Protein AF-A0A7C1QR22-F1 (afdb_monomer_lite)

Sequence (334 aa):
TRVFWGTAWTSKTLLAREMRAARKAEMRDGIRRVFKLDADEVAEEVPAYGNYVAEQVAKLGRNHPMVKTQYYSEEIDAEGGMFPLARMAMMQGNHLPSNAPKDDSLYALLVDVAGEDEGVGDDGDIDSLVNRRRDSTAVTVVEVDLLTLDDELINAPTYRVVQRHEWVGIKHTKLYGKIKALFEHWKASYIVVDATGVGTGLYSFLDSALPGSVIPYVFTSKSKSDLGWGFLAVIETGRYKEYKGSGDEDREAARIQKVFWMQVENCQSRVLDGPGKLMRWGVPDGTRDVGTGNLVHDDMLISAAMCWVLDDETWGMAKSMVIDAVDPLQDLEF

pLDDT: mean 86.2, std 15.25, range [34.84, 98.62]

Radius of gyration: 24.26 Å; chains: 1; bounding box: 81×69×67 Å

Structure (mmCIF, N/CA/C/O backbone):
data_AF-A0A7C1QR22-F1
#
_entry.id   AF-A0A7C1QR22-F1
#
loop_
_atom_site.group_PDB
_atom_site.id
_atom_site.type_symbol
_atom_site.label_atom_id
_atom_site.label_alt_id
_atom_site.label_comp_id
_atom_site.label_asym_id
_atom_site.label_entity_id
_atom_site.label_seq_id
_atom_site.pdbx_PDB_ins_code
_atom_site.Cartn_x
_atom_site.Cartn_y
_atom_site.Cartn_z
_atom_site.occupancy
_atom_site.B_iso_or_equiv
_atom_site.auth_seq_id
_atom_site.auth_comp_id
_atom_site.auth_asym_id
_atom_site.auth_atom_id
_atom_site.pdbx_PDB_model_num
ATOM 1 N N . THR A 1 1 ? 33.500 -16.263 -27.119 1.00 78.75 1 THR A N 1
ATOM 2 C CA . THR A 1 1 ? 32.251 -15.474 -27.132 1.00 78.75 1 THR A CA 1
ATOM 3 C C . THR A 1 1 ? 31.617 -15.534 -25.761 1.00 78.75 1 THR A C 1
ATOM 5 O O . THR A 1 1 ? 31.610 -16.610 -25.182 1.00 78.75 1 THR A O 1
ATOM 8 N N . ARG A 1 2 ? 31.170 -14.402 -25.206 1.00 86.94 2 ARG A N 1
ATOM 9 C CA . ARG A 1 2 ? 30.399 -14.357 -23.951 1.00 86.94 2 ARG A CA 1
ATOM 10 C C . ARG A 1 2 ? 28.951 -14.053 -24.310 1.00 86.94 2 ARG A C 1
ATOM 12 O O . ARG A 1 2 ? 28.726 -13.196 -25.159 1.00 86.94 2 ARG A O 1
ATOM 19 N N . VAL A 1 3 ? 28.010 -14.749 -23.687 1.00 91.00 3 VAL A N 1
ATOM 20 C CA . VAL A 1 3 ? 26.578 -14.498 -23.857 1.00 91.00 3 VAL A CA 1
ATOM 21 C C . VAL A 1 3 ? 26.030 -14.080 -22.501 1.00 91.00 3 VAL A C 1
ATOM 23 O O . VAL A 1 3 ? 26.303 -14.738 -21.499 1.00 91.00 3 VAL A O 1
ATOM 26 N N . PHE A 1 4 ? 25.299 -12.970 -22.481 1.00 89.69 4 PHE A N 1
ATOM 27 C CA . PHE A 1 4 ? 24.557 -12.503 -21.318 1.00 89.69 4 PHE A CA 1
ATOM 28 C C . PHE A 1 4 ? 23.069 -12.648 -21.632 1.00 89.69 4 PHE A C 1
ATOM 30 O O . PHE A 1 4 ? 22.628 -12.193 -22.685 1.00 89.69 4 PHE A O 1
ATOM 37 N N . TRP A 1 5 ? 22.310 -13.278 -20.739 1.00 90.75 5 TRP A N 1
ATOM 38 C CA . TRP A 1 5 ? 20.863 -13.441 -20.875 1.00 90.75 5 TRP A CA 1
ATOM 39 C C . TRP A 1 5 ? 20.175 -13.252 -19.523 1.00 90.75 5 TRP A C 1
ATOM 41 O O . TRP A 1 5 ? 20.785 -13.447 -18.469 1.00 90.75 5 TRP A O 1
ATOM 51 N N . GLY A 1 6 ? 18.903 -12.868 -19.563 1.00 88.50 6 GLY A N 1
ATOM 52 C CA . GLY A 1 6 ? 18.061 -12.652 -18.391 1.00 88.50 6 GLY A CA 1
ATOM 53 C C . GLY A 1 6 ? 17.235 -11.376 -18.514 1.00 88.50 6 GLY A C 1
ATOM 54 O O . GLY A 1 6 ? 17.163 -10.766 -19.579 1.00 88.50 6 GLY A O 1
ATOM 55 N N . THR A 1 7 ? 16.653 -10.959 -17.395 1.00 86.94 7 THR A N 1
ATOM 56 C CA . THR A 1 7 ? 15.809 -9.765 -17.317 1.00 86.94 7 THR A CA 1
ATOM 57 C C . THR A 1 7 ? 16.600 -8.580 -16.771 1.00 86.94 7 THR A C 1
ATOM 59 O O . THR A 1 7 ? 17.095 -8.609 -15.638 1.00 86.94 7 THR A O 1
ATOM 62 N N . ALA A 1 8 ? 16.722 -7.512 -17.560 1.00 84.25 8 ALA A N 1
ATOM 63 C CA . ALA A 1 8 ? 17.353 -6.270 -17.127 1.00 84.25 8 ALA A CA 1
ATOM 64 C C . ALA A 1 8 ? 16.349 -5.431 -16.323 1.00 84.25 8 ALA A C 1
ATOM 66 O O . ALA A 1 8 ? 15.518 -4.734 -16.889 1.00 84.25 8 ALA A O 1
ATOM 67 N N . TRP A 1 9 ? 16.428 -5.508 -14.994 1.00 80.50 9 TRP A N 1
ATOM 68 C CA . TRP A 1 9 ? 15.501 -4.792 -14.112 1.00 80.50 9 TRP A CA 1
ATOM 69 C C . TRP A 1 9 ? 15.731 -3.285 -14.112 1.00 80.50 9 TRP A C 1
ATOM 71 O O . TRP A 1 9 ? 14.809 -2.511 -14.321 1.00 80.50 9 TRP A O 1
ATOM 81 N N . THR A 1 10 ? 16.969 -2.859 -13.878 1.00 80.44 10 THR A N 1
ATOM 82 C CA . THR A 1 10 ? 17.306 -1.439 -13.796 1.00 80.44 10 THR A CA 1
ATOM 83 C C . THR A 1 10 ? 18.454 -1.100 -14.718 1.00 80.44 10 THR A C 1
ATOM 85 O O . THR A 1 10 ? 19.264 -1.956 -15.110 1.00 80.44 10 THR A O 1
ATOM 88 N N . SER A 1 11 ? 18.589 0.197 -14.972 1.00 77.00 11 SER A N 1
ATOM 89 C CA . SER A 1 11 ? 19.629 0.725 -15.834 1.00 77.00 11 SER A CA 1
ATOM 90 C C . SER A 1 11 ? 21.057 0.517 -15.309 1.00 77.00 11 SER A C 1
ATOM 92 O O . SER A 1 11 ? 22.017 0.612 -16.087 1.00 77.00 11 SER A O 1
ATOM 94 N N . LYS A 1 12 ? 21.205 0.208 -14.016 1.00 74.94 12 LYS A N 1
ATOM 95 C CA . LYS A 1 12 ? 22.486 -0.001 -13.327 1.00 74.94 12 LYS A CA 1
ATOM 96 C C . LYS A 1 12 ? 22.938 -1.470 -13.331 1.00 74.94 12 LYS A C 1
ATOM 98 O O . LYS A 1 12 ? 24.105 -1.738 -13.046 1.00 74.94 12 LYS A O 1
ATOM 103 N N . THR A 1 13 ? 22.059 -2.411 -13.694 1.00 77.44 13 THR A N 1
ATOM 104 C CA . THR A 1 13 ? 22.391 -3.846 -13.721 1.00 77.44 13 THR A CA 1
ATOM 105 C C . THR A 1 13 ? 23.523 -4.165 -14.705 1.00 77.44 13 THR A C 1
ATOM 107 O O . THR A 1 13 ? 23.689 -3.491 -15.726 1.00 77.44 13 THR A O 1
ATOM 110 N N . LEU A 1 14 ? 24.294 -5.228 -14.427 1.00 84.19 14 LEU A N 1
ATOM 111 C CA . LEU A 1 14 ? 25.332 -5.717 -15.346 1.00 84.19 14 LEU A CA 1
ATOM 112 C C . LEU A 1 14 ? 24.744 -5.992 -16.735 1.00 84.19 14 LEU A C 1
ATOM 114 O O . LEU A 1 14 ? 25.282 -5.515 -17.729 1.00 84.19 14 LEU A O 1
ATOM 118 N N . LEU A 1 15 ? 23.605 -6.688 -16.794 1.00 88.31 15 LEU A N 1
ATOM 119 C CA . LEU A 1 15 ? 22.944 -7.019 -18.053 1.00 88.31 15 LEU A CA 1
ATOM 120 C C . LEU A 1 15 ? 22.549 -5.766 -18.851 1.00 88.31 15 LEU A C 1
ATOM 122 O O . LEU A 1 15 ? 22.828 -5.706 -20.045 1.00 88.31 15 LEU A O 1
ATOM 126 N N . ALA A 1 16 ? 21.982 -4.736 -18.207 1.00 84.88 16 ALA A N 1
ATOM 127 C CA . ALA A 1 16 ? 21.638 -3.484 -18.886 1.00 84.88 16 ALA A CA 1
ATOM 128 C C . ALA A 1 16 ? 22.880 -2.755 -19.433 1.00 84.88 16 ALA A C 1
ATOM 130 O O . ALA A 1 16 ? 22.871 -2.230 -20.551 1.00 84.88 16 ALA A O 1
ATOM 131 N N . ARG A 1 17 ? 23.981 -2.745 -18.670 1.00 86.56 17 ARG A N 1
ATOM 132 C CA . ARG A 1 17 ? 25.254 -2.143 -19.097 1.00 86.56 17 ARG A CA 1
ATOM 133 C C . ARG A 1 17 ? 25.852 -2.870 -20.302 1.00 86.56 17 ARG A C 1
ATOM 135 O O . ARG A 1 17 ? 26.212 -2.209 -21.278 1.00 86.56 17 ARG A O 1
ATOM 142 N N . GLU A 1 18 ? 25.907 -4.200 -20.257 1.00 91.69 18 GLU A N 1
ATOM 143 C CA . GLU A 1 18 ? 26.404 -5.032 -21.360 1.00 91.69 18 GLU A CA 1
ATOM 144 C C . GLU A 1 18 ? 25.497 -4.924 -22.596 1.00 91.69 18 GLU A C 1
ATOM 146 O O . GLU A 1 18 ? 25.997 -4.762 -23.708 1.00 91.69 18 GLU A O 1
ATOM 151 N N . MET A 1 19 ? 24.169 -4.879 -22.420 1.00 91.75 19 MET A N 1
ATOM 152 C CA . MET A 1 19 ? 23.215 -4.646 -23.510 1.00 91.75 19 MET A CA 1
ATOM 153 C C . MET A 1 19 ? 23.473 -3.304 -24.213 1.00 91.75 19 MET A C 1
ATOM 155 O O . MET A 1 19 ? 23.507 -3.249 -25.442 1.00 91.75 19 MET A O 1
ATOM 159 N N . ARG A 1 20 ? 23.705 -2.208 -23.473 1.00 91.81 20 ARG A N 1
ATOM 160 C CA . ARG A 1 20 ? 24.037 -0.906 -24.088 1.00 91.81 20 ARG A CA 1
ATOM 161 C C . ARG A 1 20 ? 25.378 -0.931 -24.816 1.00 91.81 20 ARG A C 1
ATOM 163 O O . ARG A 1 20 ? 25.492 -0.318 -25.877 1.00 91.81 20 ARG A O 1
ATOM 170 N N . ALA A 1 21 ? 26.385 -1.609 -24.267 1.00 91.56 21 ALA A N 1
ATOM 171 C CA . ALA A 1 21 ? 27.676 -1.777 -24.934 1.00 91.56 21 ALA A CA 1
ATOM 172 C C . ALA A 1 21 ? 27.527 -2.569 -26.246 1.00 91.56 21 ALA A C 1
ATOM 174 O O . ALA A 1 21 ? 28.041 -2.141 -27.281 1.00 91.56 21 ALA A O 1
ATOM 175 N N . ALA A 1 22 ? 26.748 -3.655 -26.223 1.00 93.06 22 ALA A N 1
ATOM 176 C CA . ALA A 1 22 ? 26.428 -4.466 -27.392 1.00 93.06 22 ALA A CA 1
ATOM 177 C C . ALA A 1 22 ? 25.650 -3.674 -28.457 1.00 93.06 22 ALA A C 1
ATOM 179 O O . ALA A 1 22 ? 26.042 -3.712 -29.621 1.00 93.06 22 ALA A O 1
ATOM 180 N N . ARG A 1 23 ? 24.640 -2.875 -28.069 1.00 94.00 23 ARG A N 1
ATOM 181 C CA . ARG A 1 23 ? 23.920 -1.970 -28.992 1.00 94.00 23 ARG A CA 1
ATOM 182 C C . ARG A 1 23 ? 24.852 -0.956 -29.650 1.00 94.00 23 ARG A C 1
ATOM 184 O O . ARG A 1 23 ? 24.764 -0.732 -30.850 1.00 94.00 23 ARG A O 1
ATOM 191 N N . LYS A 1 24 ? 25.771 -0.354 -28.886 1.00 94.56 24 LYS A N 1
ATOM 192 C CA . LYS A 1 24 ? 26.761 0.587 -29.439 1.00 94.56 24 LYS A CA 1
ATOM 193 C C . LYS A 1 24 ? 27.706 -0.086 -30.434 1.00 94.56 24 LYS A C 1
ATOM 195 O O . LYS A 1 24 ? 28.105 0.562 -31.394 1.00 94.56 24 LYS A O 1
ATOM 200 N N . ALA A 1 25 ? 28.093 -1.340 -30.203 1.00 94.00 25 ALA A N 1
ATOM 201 C CA . ALA A 1 25 ? 28.916 -2.098 -31.144 1.00 94.00 25 ALA A CA 1
ATOM 202 C C . ALA A 1 25 ? 28.128 -2.468 -32.411 1.00 94.00 25 ALA A C 1
ATOM 204 O O . ALA A 1 25 ? 28.629 -2.256 -33.508 1.00 94.00 25 ALA A O 1
ATOM 205 N N . GLU A 1 26 ? 26.879 -2.916 -32.260 1.00 95.25 26 GLU A N 1
ATOM 206 C CA . GLU A 1 26 ? 25.954 -3.199 -33.366 1.00 95.25 26 GLU A CA 1
ATOM 207 C C . GLU A 1 26 ? 25.731 -1.979 -34.263 1.00 95.25 26 GLU A C 1
ATOM 209 O O . GLU A 1 26 ? 25.839 -2.088 -35.478 1.00 95.25 26 GLU A O 1
ATOM 214 N N . MET A 1 27 ? 25.543 -0.788 -33.688 1.00 95.00 27 MET A N 1
ATOM 215 C CA . MET A 1 27 ? 25.430 0.451 -34.469 1.00 95.00 27 MET A CA 1
ATOM 216 C C . MET A 1 27 ? 26.703 0.806 -35.257 1.00 95.00 27 MET A C 1
ATOM 218 O O . MET A 1 27 ? 26.617 1.548 -36.230 1.00 95.00 27 MET A O 1
ATOM 222 N N . ARG A 1 28 ? 27.887 0.332 -34.840 1.00 95.56 28 ARG A N 1
ATOM 223 C CA . ARG A 1 28 ? 29.161 0.665 -35.505 1.00 95.56 28 ARG A CA 1
ATOM 224 C C . ARG A 1 28 ? 29.442 -0.194 -36.729 1.00 95.56 28 ARG A C 1
ATOM 226 O O . ARG A 1 28 ? 30.097 0.293 -37.643 1.00 95.56 28 ARG A O 1
ATOM 233 N N . ASP A 1 29 ? 29.016 -1.452 -36.727 1.00 96.56 29 ASP A N 1
ATOM 234 C CA . ASP A 1 29 ? 29.370 -2.412 -37.781 1.00 96.56 29 ASP A CA 1
ATOM 235 C C . ASP A 1 29 ? 28.176 -3.168 -38.382 1.00 96.56 29 ASP A C 1
ATOM 237 O O . ASP A 1 29 ? 28.363 -3.981 -39.284 1.00 96.56 29 ASP A O 1
ATOM 241 N N . GLY A 1 30 ? 26.953 -2.903 -37.917 1.00 95.06 30 GLY A N 1
ATOM 242 C CA . GLY A 1 30 ? 25.722 -3.513 -38.420 1.00 95.06 30 GLY A CA 1
ATOM 243 C C . GLY A 1 30 ? 25.517 -4.974 -38.011 1.00 95.06 30 GLY A C 1
ATOM 244 O O . GLY A 1 30 ? 24.542 -5.592 -38.435 1.00 95.06 30 GLY A O 1
ATOM 245 N N . ILE A 1 31 ? 26.402 -5.556 -37.194 1.00 95.31 31 ILE A N 1
ATOM 246 C CA . ILE A 1 31 ? 26.271 -6.947 -36.752 1.00 95.31 31 ILE A CA 1
ATOM 247 C C . ILE A 1 31 ? 25.333 -6.999 -35.546 1.00 95.31 31 ILE A C 1
ATOM 249 O O . ILE A 1 31 ? 25.661 -6.468 -34.478 1.00 95.31 31 ILE A O 1
ATOM 253 N N . ARG A 1 32 ? 24.198 -7.693 -35.696 1.00 95.38 32 ARG A N 1
ATOM 254 C CA . ARG A 1 32 ? 23.213 -7.884 -34.623 1.00 95.38 32 ARG A CA 1
ATOM 255 C C . ARG A 1 32 ? 23.846 -8.580 -33.416 1.00 95.38 32 ARG A C 1
ATOM 257 O O . ARG A 1 32 ? 24.394 -9.676 -33.532 1.00 95.38 32 ARG A O 1
ATOM 264 N N . ARG A 1 33 ? 23.764 -7.937 -32.252 1.00 94.38 33 ARG A N 1
ATOM 265 C CA . ARG A 1 33 ? 24.294 -8.416 -30.965 1.00 94.38 33 ARG A CA 1
ATOM 266 C C . ARG A 1 33 ? 23.253 -8.422 -29.861 1.00 94.38 33 ARG A C 1
ATOM 268 O O . ARG A 1 33 ? 23.440 -9.144 -28.885 1.00 94.38 33 ARG A O 1
ATOM 275 N N . VAL A 1 34 ? 22.197 -7.620 -29.985 1.00 93.75 34 VAL A N 1
ATOM 276 C CA . VAL A 1 34 ? 21.134 -7.558 -28.981 1.00 93.75 34 VAL A CA 1
ATOM 277 C C . VAL A 1 34 ? 19.861 -8.202 -29.507 1.00 93.75 34 VAL A C 1
ATOM 279 O O . VAL A 1 34 ? 19.322 -7.842 -30.552 1.00 93.75 34 VAL A O 1
ATOM 282 N N . PHE A 1 35 ? 19.373 -9.155 -28.725 1.00 93.75 35 PHE A N 1
ATOM 283 C CA . PHE A 1 35 ? 18.089 -9.809 -28.902 1.00 93.75 35 PHE A CA 1
ATOM 284 C C . PHE A 1 35 ? 17.272 -9.457 -27.664 1.00 93.75 35 PHE A C 1
ATOM 286 O O . PHE A 1 35 ? 17.629 -9.847 -26.554 1.00 93.75 35 PHE A O 1
ATOM 293 N N . LYS A 1 36 ? 16.251 -8.625 -27.850 1.00 92.75 36 LYS A N 1
ATOM 294 C CA . LYS A 1 36 ? 15.310 -8.218 -26.811 1.00 92.75 36 LYS A CA 1
ATOM 295 C C . LYS A 1 36 ? 13.936 -8.592 -27.341 1.00 92.75 36 LYS A C 1
ATOM 297 O O . LYS A 1 36 ? 13.629 -8.166 -28.447 1.00 92.75 36 LYS A O 1
ATOM 302 N N . LEU A 1 37 ? 13.211 -9.389 -26.569 1.00 92.44 37 LEU A N 1
ATOM 303 C CA . LEU A 1 37 ? 11.829 -9.758 -26.834 1.00 92.44 37 LEU A CA 1
ATOM 304 C C . LEU A 1 37 ? 10.982 -9.297 -25.646 1.00 92.44 37 LEU A C 1
ATOM 306 O O . LEU A 1 37 ? 11.467 -9.312 -24.503 1.00 92.44 37 LEU A O 1
ATOM 310 N N . ASP A 1 38 ? 9.762 -8.864 -25.911 1.00 95.06 38 ASP A N 1
ATOM 311 C CA . ASP A 1 38 ? 8.730 -8.680 -24.896 1.00 95.06 38 ASP A CA 1
ATOM 312 C C . ASP A 1 38 ? 7.698 -9.818 -24.917 1.00 95.06 38 ASP A C 1
ATOM 314 O O . ASP A 1 38 ? 7.780 -10.761 -25.708 1.00 95.06 38 ASP A O 1
ATOM 318 N N . ALA A 1 39 ? 6.764 -9.775 -23.970 1.00 94.94 39 ALA A N 1
ATOM 319 C CA . ALA A 1 39 ? 5.756 -10.806 -23.829 1.00 94.94 39 ALA A CA 1
ATOM 320 C C . ALA A 1 39 ? 4.774 -10.862 -25.000 1.00 94.94 39 ALA A C 1
ATOM 322 O O . ALA A 1 39 ? 4.262 -11.949 -25.259 1.00 94.94 39 ALA A O 1
ATOM 323 N N . ASP A 1 40 ? 4.533 -9.751 -25.702 1.00 95.19 40 ASP A N 1
ATOM 324 C CA . ASP A 1 40 ? 3.619 -9.731 -26.843 1.00 95.19 40 ASP A CA 1
ATOM 325 C C . ASP A 1 40 ? 4.262 -10.496 -28.010 1.00 95.19 40 ASP A C 1
ATOM 327 O O . ASP A 1 40 ? 3.647 -11.410 -28.558 1.00 95.19 40 ASP A O 1
ATOM 331 N N . GLU A 1 41 ? 5.549 -10.243 -28.286 1.00 96.06 41 GLU A N 1
ATOM 332 C CA . GLU A 1 41 ? 6.329 -10.994 -29.283 1.00 96.06 41 GLU A CA 1
ATOM 333 C C . GLU A 1 41 ? 6.411 -12.496 -28.950 1.00 96.06 41 GLU A C 1
ATOM 335 O O . GLU A 1 41 ? 6.337 -13.346 -29.835 1.00 96.06 41 GLU A O 1
ATOM 340 N N . VAL A 1 42 ? 6.556 -12.859 -27.670 1.00 94.81 42 VAL A N 1
ATOM 341 C CA . VAL A 1 42 ? 6.590 -14.276 -27.257 1.00 94.81 42 VAL A CA 1
ATOM 342 C C . VAL A 1 42 ? 5.201 -14.920 -27.333 1.00 94.81 42 VAL A C 1
ATOM 344 O O . VAL A 1 42 ? 5.096 -16.110 -27.635 1.00 94.81 42 VAL A O 1
ATOM 347 N N . ALA A 1 43 ? 4.133 -14.164 -27.073 1.00 96.50 43 ALA A N 1
ATOM 348 C CA . ALA A 1 43 ? 2.759 -14.655 -27.118 1.00 96.50 43 ALA A CA 1
ATOM 349 C C . ALA A 1 43 ? 2.298 -15.012 -28.539 1.00 96.50 43 ALA A C 1
ATOM 351 O O . ALA A 1 43 ? 1.477 -15.920 -28.682 1.00 96.50 43 ALA A O 1
ATOM 352 N N . GLU A 1 44 ? 2.848 -14.361 -29.571 1.00 96.38 44 GLU A N 1
ATOM 353 C CA . GLU A 1 44 ? 2.603 -14.717 -30.978 1.00 96.38 44 GLU A CA 1
ATOM 354 C C . GLU A 1 44 ? 3.014 -16.167 -31.284 1.00 96.38 44 GLU A C 1
ATOM 356 O O . GLU A 1 44 ? 2.313 -16.876 -32.005 1.00 96.38 44 GLU A O 1
ATOM 361 N N . GLU A 1 45 ? 4.111 -16.633 -30.682 1.00 96.75 45 GLU A N 1
ATOM 362 C CA . GLU A 1 45 ? 4.639 -17.990 -30.868 1.00 96.75 45 GLU A CA 1
ATOM 363 C C . GLU A 1 45 ? 4.101 -18.983 -29.822 1.00 96.75 45 GLU A C 1
ATOM 365 O O . GLU A 1 45 ? 3.940 -20.176 -30.094 1.00 96.75 45 GLU A O 1
ATOM 370 N N . VAL A 1 46 ? 3.816 -18.508 -28.602 1.00 97.19 46 VAL A N 1
ATOM 371 C CA . VAL A 1 46 ? 3.371 -19.333 -27.469 1.00 97.19 46 VAL A CA 1
ATOM 372 C C . VAL A 1 46 ? 2.093 -18.747 -26.848 1.00 97.19 46 VAL A C 1
ATOM 374 O O . VAL A 1 46 ? 2.152 -18.102 -25.797 1.00 97.19 46 VAL A O 1
ATOM 377 N N . PRO A 1 47 ? 0.900 -19.030 -27.412 1.00 96.00 47 PRO A N 1
ATOM 378 C CA . PRO A 1 47 ? -0.361 -18.459 -26.923 1.00 96.00 47 PRO A CA 1
ATOM 379 C C . PRO A 1 47 ? -0.661 -18.762 -25.448 1.00 96.00 47 PRO A C 1
ATOM 381 O O . PRO A 1 47 ? -1.197 -17.923 -24.729 1.00 96.00 47 PRO A O 1
ATOM 384 N N . ALA A 1 48 ? -0.261 -19.941 -24.957 1.00 96.38 48 ALA A N 1
ATOM 385 C CA . ALA A 1 48 ? -0.416 -20.300 -23.545 1.00 96.38 48 ALA A CA 1
ATOM 386 C C . ALA A 1 48 ? 0.387 -19.378 -22.607 1.00 96.38 48 ALA A C 1
ATOM 388 O O . ALA A 1 48 ? -0.072 -19.066 -21.510 1.00 96.38 48 ALA A O 1
ATOM 389 N N . TYR A 1 49 ? 1.564 -18.911 -23.042 1.00 95.94 49 TYR A N 1
ATOM 390 C CA . TYR A 1 49 ? 2.340 -17.913 -22.307 1.00 95.94 49 TYR A CA 1
ATOM 391 C C . TYR A 1 49 ? 1.653 -16.546 -22.350 1.00 95.94 49 TYR A C 1
ATOM 393 O O . TYR A 1 49 ? 1.586 -15.879 -21.322 1.00 95.94 49 TYR A O 1
ATOM 401 N N . GLY A 1 50 ? 1.072 -16.169 -23.493 1.00 95.88 50 GLY A N 1
ATOM 402 C CA . GLY A 1 50 ? 0.261 -14.955 -23.616 1.00 95.88 50 GLY A CA 1
ATOM 403 C C . GLY A 1 50 ? -0.899 -14.914 -22.618 1.00 95.88 50 GLY A C 1
ATOM 404 O O . GLY A 1 50 ? -1.057 -13.925 -21.906 1.00 95.88 50 GLY A O 1
ATOM 405 N N . ASN A 1 51 ? -1.644 -16.015 -22.483 1.00 94.94 51 ASN A N 1
ATOM 406 C CA . ASN A 1 51 ? -2.724 -16.125 -21.495 1.00 94.94 51 ASN A CA 1
ATOM 407 C C . ASN A 1 51 ? -2.200 -15.970 -20.060 1.00 94.94 51 ASN A C 1
ATOM 409 O O . ASN A 1 51 ? -2.762 -15.212 -19.275 1.00 94.94 51 ASN A O 1
ATOM 413 N N . TYR A 1 52 ? -1.081 -16.625 -19.737 1.00 94.88 52 TYR A N 1
ATOM 414 C CA . TYR A 1 52 ? -0.447 -16.474 -18.430 1.00 94.88 52 TYR A CA 1
ATOM 415 C C . TYR A 1 52 ? -0.038 -15.019 -18.154 1.00 94.88 52 TYR A C 1
ATOM 417 O O . TYR A 1 52 ? -0.328 -14.495 -17.082 1.00 94.88 52 TYR A O 1
ATOM 425 N N . VAL A 1 53 ? 0.601 -14.335 -19.108 1.00 94.88 53 VAL A N 1
ATOM 426 C CA . VAL A 1 53 ? 0.989 -12.926 -18.936 1.00 94.88 53 VAL A CA 1
ATOM 427 C C . VAL A 1 53 ? -0.242 -12.035 -18.782 1.00 94.88 53 VAL A C 1
ATOM 429 O O . VAL A 1 53 ? -0.231 -11.158 -17.920 1.00 94.88 53 VAL A O 1
ATOM 432 N N . ALA A 1 54 ? -1.313 -12.284 -19.538 1.00 93.62 54 ALA A N 1
ATOM 433 C CA . ALA A 1 54 ? -2.573 -11.559 -19.397 1.00 93.62 54 ALA A CA 1
ATOM 434 C C . ALA A 1 54 ? -3.151 -11.684 -17.976 1.00 93.62 54 ALA A C 1
ATOM 436 O O . ALA A 1 54 ? -3.525 -10.672 -17.384 1.00 93.62 54 ALA A O 1
ATOM 437 N N . GLU A 1 55 ? -3.127 -12.878 -17.375 1.00 92.19 55 GLU A N 1
ATOM 438 C CA . GLU A 1 55 ? -3.527 -13.071 -15.973 1.00 92.19 55 GLU A CA 1
ATOM 439 C C . GLU A 1 55 ? -2.625 -12.306 -14.991 1.00 92.19 55 GLU A C 1
ATOM 441 O O . GLU A 1 55 ? -3.100 -11.748 -14.003 1.00 92.19 55 GLU A O 1
ATOM 446 N N . GLN A 1 56 ? -1.313 -12.261 -15.237 1.00 94.00 56 GLN A N 1
ATOM 447 C CA . GLN A 1 56 ? -0.382 -11.515 -14.382 1.00 94.00 56 GLN A CA 1
ATOM 448 C C . GLN A 1 56 ? -0.597 -10.002 -14.496 1.00 94.00 56 GLN A C 1
ATOM 450 O O . GLN A 1 56 ? -0.536 -9.293 -13.492 1.00 94.00 56 GLN A O 1
ATOM 455 N N . VAL A 1 57 ? -0.877 -9.505 -15.704 1.00 93.81 57 VAL A N 1
ATOM 456 C CA . VAL A 1 57 ? -1.228 -8.102 -15.955 1.00 93.81 57 VAL A CA 1
ATOM 457 C C . VAL A 1 57 ? -2.556 -7.754 -15.289 1.00 93.81 57 VAL A C 1
ATOM 459 O O . VAL A 1 57 ? -2.654 -6.683 -14.700 1.00 93.81 57 VAL A O 1
ATOM 462 N N . ALA A 1 58 ? -3.543 -8.646 -15.329 1.00 90.69 58 ALA A N 1
ATOM 463 C CA . ALA A 1 58 ? -4.815 -8.462 -14.642 1.00 90.69 58 ALA A CA 1
ATOM 464 C C . ALA A 1 58 ? -4.654 -8.365 -13.116 1.00 90.69 58 ALA A C 1
ATOM 466 O O . ALA A 1 58 ? -5.219 -7.470 -12.495 1.00 90.69 58 ALA A O 1
ATOM 467 N N . LYS A 1 59 ? -3.825 -9.233 -12.522 1.00 89.56 59 LYS A N 1
ATOM 468 C CA . LYS A 1 59 ? -3.607 -9.292 -11.066 1.00 89.56 59 LYS A CA 1
ATOM 469 C C . LYS A 1 59 ? -2.736 -8.161 -10.524 1.00 89.56 59 LYS A C 1
ATOM 471 O O . LYS A 1 59 ? -2.978 -7.664 -9.428 1.00 89.56 59 LYS A O 1
ATOM 476 N N . LEU A 1 60 ? -1.685 -7.788 -11.254 1.00 91.94 60 LEU A N 1
ATOM 477 C CA . LEU A 1 60 ? -0.680 -6.828 -10.780 1.00 91.94 60 LEU A CA 1
ATOM 478 C C . LEU A 1 60 ? -0.856 -5.431 -11.380 1.00 91.94 60 LEU A C 1
ATOM 480 O O . LEU A 1 60 ? -0.399 -4.457 -10.792 1.00 91.94 60 LEU A O 1
ATOM 484 N N . GLY A 1 61 ? -1.484 -5.327 -12.548 1.00 92.38 61 GLY A N 1
ATOM 485 C CA . GLY A 1 61 ? -1.548 -4.119 -13.362 1.00 92.38 61 GLY A CA 1
ATOM 486 C C . GLY A 1 61 ? -0.332 -3.939 -14.281 1.00 92.38 61 GLY A C 1
ATOM 487 O O . GLY A 1 61 ? 0.809 -4.275 -13.953 1.00 92.38 61 GLY A O 1
ATOM 488 N N . ARG A 1 62 ? -0.556 -3.370 -15.474 1.00 92.44 62 ARG A N 1
ATOM 489 C CA . ARG A 1 62 ? 0.458 -3.287 -16.548 1.00 92.44 62 ARG A CA 1
ATOM 490 C C . ARG A 1 62 ? 1.694 -2.455 -16.190 1.00 92.44 62 ARG A C 1
ATOM 492 O O . ARG A 1 62 ? 2.789 -2.756 -16.676 1.00 92.44 62 ARG A O 1
ATOM 499 N N . ASN A 1 63 ? 1.541 -1.416 -15.365 1.00 90.25 63 ASN A N 1
ATOM 500 C CA . ASN A 1 63 ? 2.666 -0.567 -14.950 1.00 90.25 63 ASN A CA 1
ATOM 501 C C . ASN A 1 63 ? 3.323 -1.034 -13.647 1.00 90.25 63 ASN A C 1
ATOM 503 O O . ASN A 1 63 ? 4.249 -0.370 -13.165 1.00 90.25 63 ASN A O 1
ATOM 507 N N . HIS A 1 64 ? 2.891 -2.169 -13.089 1.00 91.25 64 HIS A N 1
ATOM 508 C CA . HIS A 1 64 ? 3.547 -2.765 -11.938 1.00 91.25 64 HIS A CA 1
ATOM 509 C C . HIS A 1 64 ? 5.010 -3.092 -12.276 1.00 91.25 64 HIS A C 1
ATOM 511 O O . HIS A 1 64 ? 5.272 -3.706 -13.317 1.00 91.25 64 HIS A O 1
ATOM 517 N N . PRO A 1 65 ? 5.997 -2.730 -11.434 1.00 89.69 65 PRO A N 1
ATOM 518 C CA . PRO A 1 65 ? 7.406 -2.879 -11.803 1.00 89.69 65 PRO A CA 1
ATOM 519 C C . PRO A 1 65 ? 7.836 -4.321 -12.111 1.00 89.69 65 PRO A C 1
ATOM 521 O O . PRO A 1 65 ? 8.671 -4.530 -12.993 1.00 89.69 65 PRO A O 1
ATOM 524 N N . MET A 1 66 ? 7.231 -5.327 -11.464 1.00 89.75 66 MET A N 1
ATOM 525 C CA . MET A 1 66 ? 7.454 -6.733 -11.837 1.00 89.75 66 MET A CA 1
ATOM 526 C C . MET A 1 66 ? 6.938 -7.051 -13.242 1.00 89.75 66 MET A C 1
ATOM 528 O O . MET A 1 66 ? 7.619 -7.759 -13.971 1.00 89.75 66 MET A O 1
ATOM 532 N N . VAL A 1 67 ? 5.782 -6.514 -13.645 1.00 92.56 67 VAL A N 1
ATOM 533 C CA . VAL A 1 67 ? 5.205 -6.766 -14.974 1.00 92.56 67 VAL A CA 1
ATOM 534 C C . VAL A 1 67 ? 6.069 -6.127 -16.056 1.00 92.56 67 VAL A C 1
ATOM 536 O O . VAL A 1 67 ? 6.488 -6.799 -16.999 1.00 92.56 67 VAL A O 1
ATOM 539 N N . LYS A 1 68 ? 6.410 -4.849 -15.865 1.00 92.12 68 LYS A N 1
ATOM 540 C CA . LYS A 1 68 ? 7.296 -4.087 -16.754 1.00 92.12 68 LYS A CA 1
ATOM 541 C C . LYS A 1 68 ? 8.609 -4.823 -17.010 1.00 92.12 68 LYS A C 1
ATOM 543 O O . LYS A 1 68 ? 9.000 -5.027 -18.155 1.00 92.12 68 LYS A O 1
ATOM 548 N N . THR A 1 69 ? 9.270 -5.251 -15.938 1.00 89.31 69 THR A N 1
ATOM 549 C CA . THR A 1 69 ? 10.579 -5.898 -16.040 1.00 89.31 69 THR A CA 1
ATOM 550 C C . THR A 1 69 ? 10.465 -7.331 -16.554 1.00 89.31 69 THR A C 1
ATOM 552 O O . THR A 1 69 ? 11.073 -7.644 -17.572 1.00 89.31 69 THR A O 1
ATOM 555 N N . GLN A 1 70 ? 9.696 -8.196 -15.884 1.00 90.44 70 GLN A N 1
ATOM 556 C CA . GLN A 1 70 ? 9.710 -9.646 -16.117 1.00 90.44 70 GLN A CA 1
ATOM 557 C C . GLN A 1 70 ? 9.037 -10.081 -17.414 1.00 90.44 70 GLN A C 1
ATOM 559 O O . GLN A 1 70 ? 9.467 -11.077 -17.990 1.00 90.44 70 GLN A O 1
ATOM 564 N N . TYR A 1 71 ? 8.008 -9.360 -17.863 1.00 94.12 71 TYR A N 1
ATOM 565 C CA . TYR A 1 71 ? 7.246 -9.737 -19.055 1.00 94.12 71 TYR A CA 1
ATOM 566 C C . TYR A 1 71 ? 7.575 -8.830 -20.239 1.00 94.12 71 TYR A C 1
ATOM 568 O O . TYR A 1 71 ? 7.792 -9.316 -21.341 1.00 94.12 71 TYR A O 1
ATOM 576 N N . TYR A 1 72 ? 7.708 -7.522 -20.018 1.00 95.00 72 TYR A N 1
ATOM 577 C CA . TYR A 1 72 ? 7.859 -6.559 -21.117 1.00 95.00 72 TYR A CA 1
ATOM 578 C C . TYR A 1 72 ? 9.296 -6.073 -21.352 1.00 95.00 72 TYR A C 1
ATOM 580 O O . TYR A 1 72 ? 9.554 -5.227 -22.212 1.00 95.00 72 TYR A O 1
ATOM 588 N N . SER A 1 73 ? 10.273 -6.610 -20.612 1.00 91.94 73 SER A N 1
ATOM 589 C CA . SER A 1 73 ? 11.686 -6.226 -20.726 1.00 91.94 73 SER A CA 1
ATOM 590 C C . SER A 1 73 ? 11.906 -4.702 -20.610 1.00 91.94 73 SER A C 1
ATOM 592 O O . SER A 1 73 ? 12.792 -4.120 -21.250 1.00 91.94 73 SER A O 1
ATOM 594 N N . GLU A 1 74 ? 11.075 -4.015 -19.830 1.00 91.19 74 GLU A N 1
ATOM 595 C CA . GLU A 1 74 ? 11.160 -2.581 -19.572 1.00 91.19 74 GLU A CA 1
ATOM 596 C C . GLU A 1 74 ? 12.010 -2.333 -18.326 1.00 91.19 74 GLU A C 1
ATOM 598 O O . GLU A 1 74 ? 11.682 -2.792 -17.232 1.00 91.19 74 GLU A O 1
ATOM 603 N N . GLU A 1 75 ? 13.100 -1.579 -18.484 1.00 85.31 75 GLU A N 1
ATOM 604 C CA . GLU A 1 75 ? 13.889 -1.121 -17.340 1.00 85.31 75 GLU A CA 1
ATOM 605 C C . GLU A 1 75 ? 13.032 -0.175 -16.476 1.00 85.31 75 GLU A C 1
ATOM 607 O O . GLU A 1 75 ? 12.323 0.694 -16.991 1.00 85.31 75 GLU A O 1
ATOM 612 N N . ILE A 1 76 ? 13.117 -0.329 -15.156 1.00 82.31 76 ILE A N 1
ATOM 613 C CA . ILE A 1 76 ? 12.545 0.602 -14.178 1.00 82.31 76 ILE A CA 1
ATOM 614 C C . ILE A 1 76 ? 13.648 1.478 -13.586 1.00 82.31 76 ILE A C 1
ATOM 616 O O . ILE A 1 76 ? 14.818 1.074 -13.501 1.00 82.31 76 ILE A O 1
ATOM 620 N N . ASP A 1 77 ? 13.272 2.680 -13.153 1.00 71.19 77 ASP A N 1
ATOM 621 C CA . ASP A 1 77 ? 14.177 3.530 -12.394 1.00 71.19 77 ASP A CA 1
ATOM 622 C C . ASP A 1 77 ? 14.524 2.842 -11.075 1.00 71.19 77 ASP A C 1
ATOM 624 O O . ASP A 1 77 ? 13.657 2.427 -10.309 1.00 71.19 77 ASP A O 1
ATOM 628 N N . ALA A 1 78 ? 15.826 2.674 -10.833 1.00 60.78 78 ALA A N 1
ATOM 629 C CA . ALA A 1 78 ? 16.315 1.995 -9.637 1.00 60.78 78 ALA A CA 1
ATOM 630 C C . ALA A 1 78 ? 15.999 2.777 -8.357 1.00 60.78 78 ALA A C 1
ATOM 632 O O . ALA A 1 78 ? 15.991 2.178 -7.289 1.00 60.78 78 ALA A O 1
ATOM 633 N N . GLU A 1 79 ? 15.820 4.093 -8.479 1.00 63.25 79 GLU A N 1
ATOM 634 C CA . GLU A 1 79 ? 15.585 5.068 -7.417 1.00 63.25 79 GLU A CA 1
ATOM 635 C C . GLU A 1 79 ? 14.641 6.136 -7.977 1.00 63.25 79 GLU A C 1
ATOM 637 O O . GLU A 1 79 ? 14.924 6.711 -9.029 1.00 63.25 79 GLU A O 1
ATOM 642 N N . GLY A 1 80 ? 13.526 6.395 -7.297 1.00 78.56 80 GLY A N 1
ATOM 643 C CA . GLY A 1 80 ? 12.561 7.405 -7.727 1.00 78.56 80 GLY A CA 1
ATOM 644 C C . GLY A 1 80 ? 11.315 7.446 -6.850 1.00 78.56 80 GLY A C 1
ATOM 645 O O . GLY A 1 80 ? 11.169 6.654 -5.916 1.00 78.56 80 GLY A O 1
ATOM 646 N N . GLY A 1 81 ? 10.411 8.377 -7.160 1.00 87.44 81 GLY A N 1
ATOM 647 C CA . GLY A 1 81 ? 9.106 8.460 -6.505 1.00 87.44 81 GLY A CA 1
ATOM 648 C C . GLY A 1 81 ? 8.307 7.174 -6.721 1.00 87.44 81 GLY A C 1
ATOM 649 O O . GLY A 1 81 ? 8.185 6.689 -7.847 1.00 87.44 81 GLY A O 1
ATOM 650 N N . MET A 1 82 ? 7.768 6.612 -5.640 1.00 93.38 82 MET A N 1
ATOM 651 C CA . MET A 1 82 ? 6.985 5.377 -5.697 1.00 93.38 82 MET A CA 1
ATOM 652 C C . MET A 1 82 ? 5.591 5.606 -6.292 1.00 93.38 82 MET A C 1
ATOM 654 O O . MET A 1 82 ? 5.021 4.677 -6.854 1.00 93.38 82 MET A O 1
ATOM 658 N N . PHE A 1 83 ? 5.051 6.826 -6.233 1.00 93.69 83 PHE A N 1
ATOM 659 C CA . PHE A 1 83 ? 3.701 7.150 -6.706 1.00 93.69 83 PHE A CA 1
ATOM 660 C C . PHE A 1 83 ? 3.732 8.305 -7.722 1.00 93.69 83 PHE A C 1
ATOM 662 O O . PHE A 1 83 ? 3.569 9.462 -7.350 1.00 93.69 83 PHE A O 1
ATOM 669 N N . PRO A 1 84 ? 3.956 8.032 -9.023 1.00 90.44 84 PRO A N 1
ATOM 670 C CA . PRO A 1 84 ? 3.851 9.053 -10.062 1.00 90.44 84 PRO A CA 1
ATOM 671 C C . PRO A 1 84 ? 2.398 9.528 -10.217 1.00 90.44 84 PRO A C 1
ATOM 673 O O . PRO A 1 84 ? 1.464 8.817 -9.848 1.00 90.44 84 PRO A O 1
ATOM 676 N N . LEU A 1 85 ? 2.193 10.684 -10.859 1.00 87.94 85 LEU A N 1
ATOM 677 C CA . LEU A 1 85 ? 0.867 11.307 -11.021 1.00 87.94 85 LEU A CA 1
ATOM 678 C C . LEU A 1 85 ? -0.206 10.359 -11.583 1.00 87.94 85 LEU A C 1
ATOM 680 O O . LEU A 1 85 ? -1.342 10.378 -11.121 1.00 87.94 85 LEU A O 1
ATOM 684 N N . ALA A 1 86 ? 0.149 9.496 -12.541 1.00 88.75 86 ALA A N 1
ATOM 685 C CA . ALA A 1 86 ? -0.780 8.506 -13.092 1.00 88.75 86 ALA A CA 1
ATOM 686 C C . ALA A 1 86 ? -1.259 7.493 -12.032 1.00 88.75 86 ALA A C 1
ATOM 688 O O . ALA A 1 86 ? -2.434 7.140 -12.000 1.00 88.75 86 ALA A O 1
ATOM 689 N N . ARG A 1 87 ? -0.369 7.074 -11.123 1.00 93.12 87 ARG A N 1
ATOM 690 C CA . ARG A 1 87 ? -0.692 6.180 -10.003 1.00 93.12 87 ARG A CA 1
ATOM 691 C C . ARG A 1 87 ? -1.541 6.884 -8.955 1.00 93.12 87 ARG A C 1
ATOM 693 O O . ARG A 1 87 ? -2.557 6.345 -8.534 1.00 93.12 87 ARG A O 1
ATOM 700 N N . MET A 1 88 ? -1.177 8.117 -8.607 1.00 94.56 88 MET A N 1
ATOM 701 C CA . MET A 1 88 ? -1.967 8.951 -7.697 1.00 94.56 88 MET A CA 1
ATOM 702 C C . MET A 1 88 ? -3.387 9.187 -8.229 1.00 94.56 88 MET A C 1
ATOM 704 O O . MET A 1 88 ? -4.337 9.169 -7.455 1.00 94.56 88 MET A O 1
ATOM 708 N N . ALA A 1 89 ? -3.558 9.350 -9.545 1.00 93.62 89 ALA A N 1
ATOM 709 C CA . ALA A 1 89 ? -4.876 9.484 -10.162 1.00 93.62 89 ALA A CA 1
ATOM 710 C C . ALA A 1 89 ? -5.737 8.219 -9.995 1.00 93.62 89 ALA A C 1
ATOM 712 O O . ALA A 1 89 ? -6.936 8.333 -9.751 1.00 93.62 89 ALA A O 1
ATOM 713 N N . MET A 1 90 ? -5.145 7.019 -10.057 1.00 95.62 90 MET A N 1
ATOM 714 C CA . MET A 1 90 ? -5.870 5.761 -9.818 1.00 95.62 90 MET A CA 1
ATOM 715 C C . MET A 1 90 ? -6.326 5.597 -8.366 1.00 95.62 90 MET A C 1
ATOM 717 O O . MET A 1 90 ? -7.352 4.959 -8.122 1.00 95.62 90 MET A O 1
ATOM 721 N N . MET A 1 91 ? -5.602 6.203 -7.423 1.00 97.69 91 MET A N 1
ATOM 722 C CA . MET A 1 91 ? -5.960 6.217 -6.004 1.00 97.69 91 MET A CA 1
ATOM 723 C C . MET A 1 91 ? -7.147 7.144 -5.703 1.00 97.69 91 MET A C 1
ATOM 725 O O . MET A 1 91 ? -7.736 7.023 -4.636 1.00 97.69 91 MET A O 1
ATOM 729 N N . GLN A 1 92 ? -7.524 8.065 -6.597 1.00 96.06 92 GLN A N 1
ATOM 730 C CA . GLN A 1 92 ? -8.634 8.993 -6.354 1.00 96.06 92 GLN A CA 1
ATOM 731 C C . GLN A 1 92 ? -9.986 8.266 -6.397 1.00 96.06 92 GLN A C 1
ATOM 733 O O . GLN A 1 92 ? -10.360 7.651 -7.401 1.00 96.06 92 GLN A O 1
ATOM 738 N N . GLY A 1 93 ? -10.739 8.355 -5.305 1.00 95.50 93 GLY A N 1
ATOM 739 C CA . GLY A 1 93 ? -12.129 7.930 -5.213 1.00 95.50 93 GLY A CA 1
ATOM 740 C C . GLY A 1 93 ? -13.111 9.051 -5.543 1.00 95.50 93 GLY A C 1
ATOM 741 O O . GLY A 1 93 ? -12.761 10.219 -5.701 1.00 95.50 93 GLY A O 1
ATOM 742 N N . ASN A 1 94 ? -14.385 8.678 -5.656 1.00 93.81 94 ASN A N 1
ATOM 743 C CA . ASN A 1 94 ? -15.480 9.617 -5.908 1.00 93.81 94 ASN A CA 1
ATOM 744 C C . ASN A 1 94 ? -16.415 9.812 -4.707 1.00 93.81 94 ASN A C 1
ATOM 746 O O . ASN A 1 94 ? -17.346 10.611 -4.806 1.00 93.81 94 ASN A O 1
ATOM 750 N N . HIS A 1 95 ? -16.165 9.107 -3.603 1.00 94.38 95 HIS A N 1
ATOM 751 C CA . HIS A 1 95 ? -16.950 9.131 -2.370 1.00 94.38 95 HIS A CA 1
ATOM 752 C C . HIS A 1 95 ? -16.426 10.176 -1.378 1.00 94.38 95 HIS A C 1
ATOM 754 O O . HIS A 1 95 ? -15.270 10.574 -1.449 1.00 94.38 95 HIS A O 1
ATOM 760 N N . LEU A 1 96 ? -17.283 10.622 -0.461 1.00 92.75 96 LEU A N 1
ATOM 761 C CA . LEU A 1 96 ? -16.908 11.500 0.652 1.00 92.75 96 LEU A CA 1
ATOM 762 C C . LEU A 1 96 ? -16.388 10.674 1.842 1.00 92.75 96 LEU A C 1
ATOM 764 O O . LEU A 1 96 ? -16.733 9.489 1.939 1.00 92.75 96 LEU A O 1
ATOM 768 N N . PRO A 1 97 ? -15.602 11.273 2.758 1.00 93.19 97 PRO A N 1
ATOM 769 C CA . PRO A 1 97 ? -15.329 10.645 4.045 1.00 93.19 97 PRO A CA 1
ATOM 770 C C . PRO A 1 97 ? -16.639 10.427 4.814 1.00 93.19 97 PRO A C 1
ATOM 772 O O . PRO A 1 97 ? -17.631 11.130 4.604 1.00 93.19 97 PRO A O 1
ATOM 775 N N . SER A 1 98 ? -16.644 9.448 5.714 1.00 92.69 98 SER A N 1
ATOM 776 C CA . SER A 1 98 ? -17.787 9.145 6.568 1.00 92.69 98 SER A CA 1
ATOM 777 C C . SER A 1 98 ? -17.360 9.009 8.023 1.00 92.69 98 SER A C 1
ATOM 779 O O . SER A 1 98 ? -16.300 8.472 8.334 1.00 92.69 98 SER A O 1
ATOM 781 N N . ASN A 1 99 ? -18.231 9.467 8.920 1.00 91.75 99 ASN A N 1
ATOM 782 C CA . ASN A 1 99 ? -18.068 9.332 10.366 1.00 91.75 99 ASN A CA 1
ATOM 783 C C . ASN A 1 99 ? -18.965 8.232 10.963 1.00 91.75 99 ASN A C 1
ATOM 785 O O . ASN A 1 99 ? -18.917 7.983 12.168 1.00 91.75 99 ASN A O 1
ATOM 789 N N . ALA A 1 100 ? -19.774 7.565 10.136 1.00 93.56 100 ALA A N 1
ATOM 790 C CA . ALA A 1 100 ? -20.654 6.474 10.540 1.00 93.56 100 ALA A CA 1
ATOM 791 C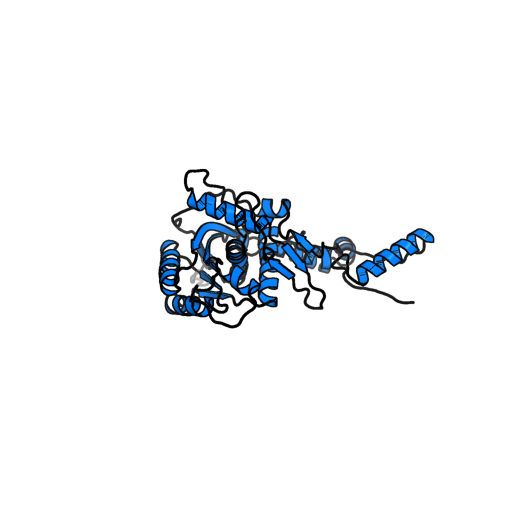 C . ALA A 1 100 ? -20.633 5.330 9.510 1.00 93.56 100 ALA A C 1
ATOM 793 O O . ALA A 1 100 ? -20.481 5.598 8.309 1.00 93.56 100 ALA A O 1
ATOM 794 N N . PRO A 1 101 ? -20.803 4.072 9.953 1.00 95.12 101 PRO A N 1
ATOM 795 C CA . PRO A 1 101 ? -20.998 2.959 9.035 1.00 95.12 101 PRO A CA 1
ATOM 796 C C . PRO A 1 101 ? -22.304 3.132 8.254 1.00 95.12 101 PRO A C 1
ATOM 798 O O . PRO A 1 101 ? -23.284 3.684 8.761 1.00 95.12 101 PRO A O 1
ATOM 801 N N . LYS A 1 102 ? -22.313 2.636 7.019 1.00 94.00 102 LYS A N 1
ATOM 802 C CA . LYS A 1 102 ? -23.535 2.421 6.245 1.00 94.00 102 LYS A CA 1
ATOM 803 C C . LYS A 1 102 ? -24.093 1.041 6.574 1.00 94.00 102 LYS A C 1
ATOM 805 O O . LYS A 1 102 ? -23.334 0.126 6.900 1.00 94.00 102 LYS A O 1
ATOM 810 N N . ASP A 1 103 ? -25.407 0.903 6.465 1.00 86.38 103 ASP A N 1
ATOM 811 C CA . ASP A 1 103 ? -26.050 -0.405 6.552 1.00 86.38 103 ASP A CA 1
ATOM 812 C C . ASP A 1 103 ? -25.553 -1.308 5.410 1.00 86.38 103 ASP A C 1
ATOM 814 O O . ASP A 1 103 ? -25.303 -0.833 4.303 1.00 86.38 103 ASP A O 1
ATOM 818 N N . ASP A 1 104 ? -25.370 -2.594 5.711 1.00 85.75 104 ASP A N 1
ATOM 819 C CA . ASP A 1 104 ? -24.907 -3.645 4.790 1.00 85.75 104 ASP A CA 1
ATOM 820 C C . ASP A 1 104 ? -23.522 -3.434 4.131 1.00 85.75 104 ASP A C 1
ATOM 822 O O . ASP A 1 104 ? -23.143 -4.187 3.234 1.00 85.75 104 ASP A O 1
ATOM 826 N N . SER A 1 105 ? -22.722 -2.468 4.598 1.00 92.88 105 SER A N 1
ATOM 827 C CA . SER A 1 105 ? -21.316 -2.312 4.195 1.00 92.88 105 SER A CA 1
ATOM 828 C C . SER A 1 105 ? -20.371 -3.106 5.106 1.00 92.88 105 SER A C 1
ATOM 830 O O . SER A 1 105 ? -20.578 -3.208 6.317 1.00 92.88 105 SER A O 1
ATOM 832 N N . LEU A 1 106 ? -19.287 -3.627 4.526 1.00 95.12 106 LEU A N 1
ATOM 833 C CA . LEU A 1 106 ? -18.203 -4.291 5.252 1.00 95.12 106 LEU A CA 1
ATOM 834 C 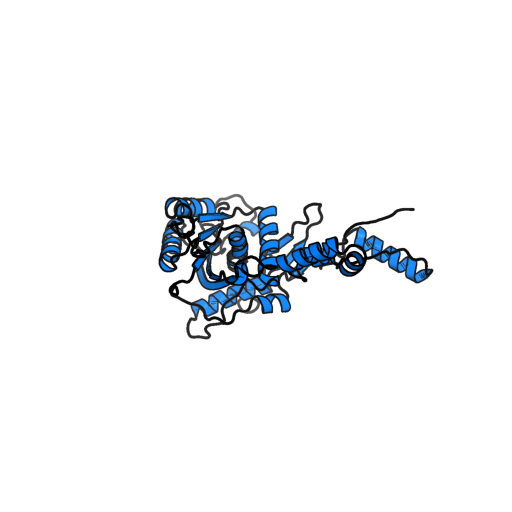C . LEU A 1 106 ? -17.060 -3.314 5.506 1.00 95.12 106 LEU A C 1
ATOM 836 O O . LEU A 1 106 ? -16.730 -2.503 4.640 1.00 95.12 106 LEU A O 1
ATOM 840 N N . TYR A 1 107 ? -16.436 -3.411 6.677 1.00 97.88 107 TYR A N 1
ATOM 841 C CA . TYR A 1 107 ? -15.353 -2.517 7.074 1.00 97.88 107 TYR A CA 1
ATOM 842 C C . TYR A 1 107 ? -14.152 -3.278 7.623 1.00 97.88 107 TYR A C 1
ATOM 844 O O . TYR A 1 107 ? -14.294 -4.337 8.235 1.00 97.88 107 TYR A O 1
ATOM 852 N N . ALA A 1 108 ? -12.969 -2.695 7.454 1.00 98.38 108 ALA A N 1
ATOM 853 C CA . ALA A 1 108 ? -11.748 -3.134 8.113 1.00 98.38 108 ALA A CA 1
ATOM 854 C C . ALA A 1 108 ? -10.938 -1.938 8.627 1.00 98.38 108 ALA A C 1
ATOM 856 O O . ALA A 1 108 ? -11.026 -0.826 8.094 1.00 98.38 108 ALA A O 1
ATOM 857 N N . LEU A 1 109 ? -10.156 -2.171 9.680 1.00 98.62 109 LEU A N 1
ATOM 858 C CA . LEU A 1 109 ? -9.217 -1.197 10.239 1.00 98.62 109 LEU A CA 1
ATOM 859 C C . LEU A 1 109 ? -7.786 -1.604 9.890 1.00 98.62 109 LEU A C 1
ATOM 861 O O . LEU A 1 109 ? -7.426 -2.770 10.003 1.00 98.62 109 LEU A O 1
ATOM 865 N N . LEU A 1 110 ? -6.961 -0.632 9.520 1.00 98.62 110 LEU A N 1
ATOM 866 C CA . LEU A 1 110 ? -5.547 -0.828 9.213 1.00 98.62 110 LEU A CA 1
ATOM 867 C C . LEU A 1 110 ? -4.735 0.070 10.141 1.00 98.62 110 LEU A C 1
ATOM 869 O O . LEU A 1 110 ? -4.853 1.294 10.066 1.00 98.62 110 LEU A O 1
ATOM 873 N N . VAL A 1 111 ? -3.960 -0.516 11.045 1.00 97.50 111 VAL A N 1
ATOM 874 C CA . VAL A 1 111 ? -3.353 0.189 12.179 1.00 97.50 111 VAL A CA 1
ATOM 875 C C . VAL A 1 111 ? -1.840 0.087 12.107 1.00 97.50 111 VAL A C 1
ATOM 877 O O . VAL A 1 111 ? -1.285 -0.980 12.351 1.00 97.50 111 VAL A O 1
ATOM 880 N N . ASP A 1 112 ? -1.186 1.206 11.814 1.00 95.19 112 ASP A N 1
ATOM 881 C CA . ASP A 1 112 ? 0.265 1.337 11.926 1.00 95.19 112 ASP A CA 1
ATOM 882 C C . ASP A 1 112 ? 0.617 1.951 13.283 1.00 95.19 112 ASP A C 1
ATOM 884 O O . ASP A 1 112 ? 0.022 2.957 13.687 1.00 95.19 112 ASP A O 1
ATOM 888 N N . VAL A 1 113 ? 1.514 1.306 14.029 1.00 89.69 113 VAL A N 1
ATOM 889 C CA . VAL A 1 113 ? 1.720 1.586 15.455 1.00 89.69 113 VAL A CA 1
ATOM 890 C C . VAL A 1 113 ? 3.078 2.227 15.672 1.00 89.69 113 VAL A C 1
ATOM 892 O O . VAL A 1 113 ? 4.115 1.574 15.622 1.00 89.69 113 VAL A O 1
ATOM 895 N N . ALA A 1 114 ? 3.063 3.508 16.023 1.00 79.62 114 ALA A N 1
ATOM 896 C CA . ALA A 1 114 ? 4.261 4.183 16.495 1.00 79.62 114 ALA A CA 1
ATOM 897 C C . ALA A 1 114 ? 4.675 3.740 17.906 1.00 79.62 114 ALA A C 1
ATOM 899 O O . ALA A 1 114 ? 3.862 3.272 18.706 1.00 79.62 114 ALA A O 1
ATOM 900 N N . GLY A 1 115 ? 5.954 3.937 18.232 1.00 62.09 115 GLY A N 1
ATOM 901 C CA . GLY A 1 115 ? 6.488 3.639 19.559 1.00 62.09 115 GLY A CA 1
ATOM 902 C C . GLY A 1 115 ? 5.985 4.558 20.666 1.00 62.09 115 GLY A C 1
ATOM 903 O O . GLY A 1 115 ? 5.716 5.738 20.453 1.00 62.09 115 GLY A O 1
ATOM 904 N N . GLU A 1 116 ? 5.889 4.010 21.880 1.00 53.59 116 GLU A N 1
ATOM 905 C CA . GLU A 1 116 ? 5.625 4.804 23.080 1.00 53.59 116 GLU A CA 1
ATOM 906 C C . GLU A 1 116 ? 6.819 5.712 23.378 1.00 53.59 116 GLU A C 1
ATOM 908 O O . GLU A 1 116 ? 7.961 5.256 23.451 1.00 53.59 116 GLU A O 1
ATOM 913 N N . ASP A 1 117 ? 6.549 6.997 23.603 1.00 48.81 117 ASP A N 1
ATOM 914 C CA . ASP A 1 117 ? 7.536 7.934 24.141 1.00 48.81 117 ASP A CA 1
ATOM 915 C C . ASP A 1 117 ? 7.666 7.674 25.657 1.00 48.81 117 ASP A C 1
ATOM 917 O O . ASP A 1 117 ? 7.096 8.378 26.497 1.00 48.81 117 ASP A O 1
ATOM 921 N N . GLU A 1 118 ? 8.351 6.585 26.017 1.00 35.31 118 GLU A N 1
ATOM 922 C CA . GLU A 1 118 ? 8.847 6.344 27.374 1.00 35.31 118 GLU A CA 1
ATOM 923 C C . GLU A 1 118 ? 10.327 6.756 27.442 1.00 35.31 118 GLU A C 1
ATOM 925 O O . GLU A 1 118 ? 11.138 6.417 26.585 1.00 35.31 118 GLU A O 1
ATOM 930 N N . GLY A 1 119 ? 10.661 7.586 28.430 1.00 36.66 119 GLY A N 1
ATOM 931 C CA . GLY A 1 119 ? 11.857 8.425 28.429 1.00 36.66 119 GLY A CA 1
ATOM 932 C C . GLY A 1 119 ? 13.203 7.709 28.243 1.00 36.66 119 GLY A C 1
ATOM 933 O O . GLY A 1 119 ? 13.476 6.691 28.863 1.00 36.66 119 GLY A O 1
ATOM 934 N N . VAL A 1 120 ? 14.053 8.353 27.432 1.00 39.41 120 VAL A N 1
ATOM 935 C CA . VAL A 1 120 ? 15.531 8.364 27.424 1.00 39.41 120 VAL A CA 1
ATOM 936 C C . VAL A 1 120 ? 16.202 7.147 28.083 1.00 39.41 120 VAL A C 1
ATOM 938 O O . VAL A 1 120 ? 16.564 7.180 29.258 1.00 39.41 120 VAL A O 1
ATOM 941 N N . GLY A 1 121 ? 16.430 6.106 27.281 1.00 34.84 121 GLY A N 1
ATOM 942 C CA . GLY A 1 121 ? 17.444 5.084 27.538 1.00 34.84 121 GLY A CA 1
ATOM 943 C C . GLY A 1 121 ? 18.766 5.485 26.881 1.00 34.84 121 GLY A C 1
ATOM 944 O O . GLY A 1 121 ? 18.820 5.707 25.673 1.00 34.84 121 GLY A O 1
ATOM 945 N N . ASP A 1 122 ? 19.795 5.623 27.708 1.00 42.16 122 ASP A N 1
ATOM 946 C CA . ASP A 1 122 ? 21.180 5.970 27.384 1.00 42.16 122 ASP A CA 1
ATOM 947 C C . ASP A 1 122 ? 21.862 4.774 26.694 1.00 42.16 122 ASP A C 1
ATOM 949 O O . ASP A 1 122 ? 22.271 3.844 27.376 1.00 42.16 122 ASP A O 1
ATOM 953 N N . ASP A 1 123 ? 21.821 4.728 25.356 1.00 42.69 123 ASP A N 1
ATOM 954 C CA . ASP A 1 123 ? 22.773 4.047 24.450 1.00 42.69 123 ASP A CA 1
ATOM 955 C C . ASP A 1 123 ? 22.124 3.851 23.065 1.00 42.69 123 ASP A C 1
ATOM 957 O O . ASP A 1 123 ? 21.436 2.865 22.790 1.00 42.69 123 ASP A O 1
ATOM 961 N N . GLY A 1 124 ? 22.329 4.807 22.158 1.00 35.53 124 GLY A N 1
ATOM 962 C CA . GLY A 1 124 ? 21.863 4.702 20.776 1.00 35.53 124 GLY A CA 1
ATOM 963 C C . GLY A 1 124 ? 22.120 5.973 19.977 1.00 35.53 124 GLY A C 1
ATOM 964 O O . GLY A 1 124 ? 22.018 7.075 20.501 1.00 35.53 124 GLY A O 1
ATOM 965 N N . ASP A 1 125 ? 22.488 5.810 18.712 1.00 37.31 125 ASP A N 1
ATOM 966 C CA . ASP A 1 125 ? 22.877 6.866 17.775 1.00 37.31 125 ASP A CA 1
ATOM 967 C C . ASP A 1 125 ? 21.893 8.057 17.787 1.00 37.31 125 ASP A C 1
ATOM 969 O O . ASP A 1 125 ? 20.687 7.878 17.585 1.00 37.31 125 ASP A O 1
ATOM 973 N N . ILE A 1 126 ? 22.396 9.270 18.041 1.00 40.94 126 ILE A N 1
ATOM 974 C CA . ILE A 1 126 ? 21.594 10.477 18.331 1.00 40.94 126 ILE A CA 1
ATOM 975 C C . ILE A 1 126 ? 20.617 10.797 17.184 1.00 40.94 126 ILE A C 1
ATOM 977 O O . ILE A 1 126 ? 19.511 11.271 17.440 1.00 40.94 126 ILE A O 1
ATOM 981 N N . ASP A 1 127 ? 20.972 10.470 15.940 1.00 38.94 127 ASP A N 1
ATOM 982 C CA . ASP A 1 127 ? 20.121 10.688 14.761 1.00 38.94 127 ASP A CA 1
ATOM 983 C C . ASP A 1 127 ? 18.915 9.725 14.711 1.00 38.94 127 ASP A C 1
ATOM 985 O O . ASP A 1 127 ? 17.811 10.110 14.326 1.00 38.94 127 ASP A O 1
ATOM 989 N N . SER A 1 128 ? 19.078 8.490 15.202 1.00 39.38 128 SER A N 1
ATOM 990 C CA . SER A 1 128 ? 17.996 7.492 15.287 1.00 39.38 128 SER A CA 1
ATOM 991 C C . SER A 1 128 ? 16.992 7.777 16.416 1.00 39.38 128 SER A C 1
ATOM 993 O O . SER A 1 128 ? 15.829 7.373 16.347 1.00 39.38 128 SER A O 1
ATOM 995 N N . LEU A 1 129 ? 17.425 8.520 17.440 1.00 35.25 129 LEU A N 1
ATOM 996 C CA . LEU A 1 129 ? 16.612 8.926 18.590 1.00 35.25 129 LEU A CA 1
ATOM 997 C C . LEU A 1 129 ? 15.745 10.163 18.311 1.00 35.25 129 LEU A C 1
ATOM 999 O O . LEU A 1 129 ? 14.732 10.366 18.981 1.00 35.25 129 LEU A O 1
ATOM 1003 N N . VAL A 1 130 ? 16.125 11.005 17.345 1.00 37.78 130 VAL A N 1
ATOM 1004 C CA . VAL A 1 130 ? 15.365 12.217 16.995 1.00 37.78 130 VAL A CA 1
ATOM 1005 C C . VAL A 1 130 ? 14.176 11.892 16.082 1.00 37.78 130 VAL A C 1
ATOM 1007 O O . VAL A 1 130 ? 13.115 12.485 16.274 1.00 37.78 130 VAL A O 1
ATOM 1010 N N . ASN A 1 131 ? 14.305 10.918 15.168 1.00 39.50 131 ASN A N 1
ATOM 1011 C CA . ASN A 1 131 ? 13.206 10.505 14.278 1.00 39.50 131 ASN A CA 1
ATOM 1012 C C . ASN A 1 131 ? 12.102 9.714 15.000 1.00 39.50 131 ASN A C 1
ATOM 1014 O O . ASN A 1 131 ? 10.932 10.012 14.789 1.00 39.50 131 ASN A O 1
ATOM 1018 N N . ARG A 1 132 ? 12.440 8.824 15.949 1.00 44.94 132 ARG A N 1
ATOM 1019 C CA . ARG A 1 132 ? 11.436 8.100 16.768 1.00 44.94 132 ARG A CA 1
ATOM 1020 C C . ARG A 1 132 ? 10.540 8.999 17.616 1.00 44.94 132 ARG A C 1
ATOM 1022 O O . ARG A 1 132 ? 9.512 8.561 18.118 1.00 44.94 132 ARG A O 1
ATOM 1029 N N . ARG A 1 133 ? 10.941 10.252 17.833 1.00 45.56 133 ARG A N 1
ATOM 1030 C CA . ARG A 1 133 ? 10.339 11.142 18.830 1.00 45.56 133 ARG A CA 1
ATOM 1031 C C . ARG A 1 133 ? 8.985 11.729 18.406 1.00 45.56 133 ARG A C 1
ATOM 1033 O O . ARG A 1 133 ? 8.409 12.503 19.170 1.00 45.56 133 ARG A O 1
ATOM 1040 N N . ARG A 1 134 ? 8.504 11.428 17.189 1.00 53.19 134 ARG A N 1
ATOM 1041 C CA . ARG A 1 134 ? 7.226 11.924 16.641 1.00 53.19 134 ARG A CA 1
ATOM 1042 C C . ARG A 1 134 ? 6.496 10.969 15.689 1.00 53.19 134 ARG A C 1
ATOM 1044 O O . ARG A 1 134 ? 5.538 11.422 15.069 1.00 53.19 134 ARG A O 1
ATOM 1051 N N . ASP A 1 135 ? 6.893 9.702 15.589 1.00 67.19 135 ASP A N 1
ATOM 1052 C CA . ASP A 1 135 ? 6.113 8.745 14.796 1.00 67.19 135 ASP A CA 1
ATOM 1053 C C . ASP A 1 135 ? 4.688 8.665 15.375 1.00 67.19 135 ASP A C 1
ATOM 1055 O O . ASP A 1 135 ? 4.482 8.696 16.598 1.00 67.19 135 ASP A O 1
ATOM 1059 N N . SER A 1 136 ? 3.686 8.665 14.498 1.00 85.12 136 SER A N 1
ATOM 1060 C CA . SER A 1 136 ? 2.276 8.697 14.877 1.00 85.12 136 SER A CA 1
ATOM 1061 C C . SER A 1 136 ? 1.645 7.318 14.714 1.00 85.12 136 SER A C 1
ATOM 1063 O O . SER A 1 136 ? 1.929 6.589 13.773 1.00 85.12 136 SER A O 1
ATOM 1065 N N . THR A 1 137 ? 0.759 6.934 15.633 1.00 92.75 137 THR A N 1
ATOM 1066 C CA . THR A 1 137 ? -0.129 5.798 15.374 1.00 92.75 137 THR A CA 1
ATOM 1067 C C . THR A 1 137 ? -1.170 6.243 14.356 1.00 92.75 137 THR A C 1
ATOM 1069 O O . THR A 1 137 ? -1.959 7.153 14.642 1.00 92.75 137 THR A O 1
ATOM 1072 N N . ALA A 1 138 ? -1.184 5.596 13.196 1.00 95.69 138 ALA A N 1
ATOM 1073 C CA . ALA A 1 138 ? -2.087 5.895 12.097 1.00 95.69 138 ALA A CA 1
ATOM 1074 C C . ALA A 1 138 ? -3.125 4.783 11.933 1.00 95.69 138 ALA A C 1
ATOM 1076 O O . ALA A 1 138 ? -2.801 3.595 11.910 1.00 95.69 138 ALA A O 1
ATOM 1077 N N . VAL A 1 139 ? -4.392 5.168 11.785 1.00 97.94 139 VAL A N 1
ATOM 1078 C CA . VAL A 1 139 ? -5.484 4.234 11.494 1.00 97.94 139 VAL A CA 1
ATOM 1079 C C . VAL A 1 139 ? -6.187 4.644 10.220 1.00 97.94 139 VAL A C 1
ATOM 1081 O O . VAL A 1 139 ? -6.659 5.774 10.103 1.00 97.94 139 VAL A O 1
ATOM 1084 N N . THR A 1 140 ? -6.316 3.695 9.301 1.00 98.62 140 THR A N 1
ATOM 1085 C CA . THR A 1 140 ? -7.115 3.819 8.084 1.00 98.62 140 THR A CA 1
ATOM 1086 C C . THR A 1 140 ? -8.320 2.899 8.205 1.00 98.62 140 THR A C 1
ATOM 1088 O O . THR A 1 140 ? -8.167 1.693 8.384 1.00 98.62 140 THR A O 1
ATOM 1091 N N . VAL A 1 141 ? -9.522 3.461 8.115 1.00 98.56 141 VAL A N 1
ATOM 1092 C CA . VAL A 1 141 ? -10.767 2.693 8.029 1.00 98.56 141 VAL A CA 1
ATOM 1093 C C . VAL A 1 141 ? -11.139 2.570 6.560 1.00 98.56 141 VAL A C 1
ATOM 1095 O O . VAL A 1 141 ? -11.267 3.586 5.866 1.00 98.56 141 VAL A O 1
ATOM 1098 N N . VAL A 1 142 ? -11.326 1.340 6.092 1.00 98.50 142 VAL A N 1
ATOM 1099 C CA . VAL A 1 142 ? -11.733 1.048 4.715 1.00 98.50 142 VAL A CA 1
ATOM 1100 C C . VAL A 1 142 ? -13.102 0.382 4.690 1.00 98.50 142 VAL A C 1
ATOM 1102 O O . VAL A 1 142 ? -13.358 -0.538 5.460 1.00 98.50 142 VAL A O 1
ATOM 1105 N N . GLU A 1 143 ? -13.976 0.850 3.803 1.00 97.56 143 GLU A N 1
ATOM 1106 C CA . GLU A 1 143 ? -15.115 0.081 3.303 1.00 97.56 143 GLU A CA 1
ATOM 1107 C C . GLU A 1 143 ? -14.577 -0.948 2.298 1.00 97.56 143 GLU A C 1
ATOM 1109 O O . GLU A 1 143 ? -13.831 -0.592 1.378 1.00 97.56 143 GLU A O 1
ATOM 1114 N N . VAL A 1 144 ? -14.935 -2.215 2.493 1.00 96.62 144 VAL A N 1
ATOM 1115 C CA . VAL A 1 144 ? -14.511 -3.340 1.658 1.00 96.62 144 VAL A CA 1
ATOM 1116 C C . VAL A 1 144 ? -15.640 -3.673 0.693 1.00 96.62 144 VAL A C 1
ATOM 1118 O O . VAL A 1 144 ? -16.671 -4.224 1.073 1.00 96.62 144 VAL A O 1
ATOM 1121 N N . ASP A 1 145 ? -15.446 -3.300 -0.567 1.00 93.62 145 ASP A N 1
ATOM 1122 C CA . ASP A 1 145 ? -16.390 -3.564 -1.643 1.00 93.62 145 ASP A CA 1
ATOM 1123 C C . ASP A 1 145 ? -16.045 -4.875 -2.348 1.00 93.62 145 ASP A C 1
ATOM 1125 O O . ASP A 1 145 ? -14.992 -5.018 -2.974 1.00 93.62 145 ASP A O 1
ATOM 1129 N N . LEU A 1 146 ? -16.971 -5.825 -2.248 1.00 90.56 146 LEU A N 1
ATOM 1130 C CA . LEU A 1 146 ? -16.845 -7.168 -2.795 1.00 90.56 146 LEU A CA 1
ATOM 1131 C C . LEU A 1 146 ? -17.238 -7.263 -4.276 1.00 90.56 146 LEU A C 1
ATOM 1133 O O . LEU A 1 146 ? -17.076 -8.326 -4.864 1.00 90.56 146 LEU A O 1
ATOM 1137 N N . LEU A 1 147 ? -17.722 -6.187 -4.910 1.00 85.44 147 LEU A N 1
ATOM 1138 C CA . LEU A 1 147 ? -18.149 -6.216 -6.316 1.00 85.44 147 LEU A CA 1
ATOM 1139 C C . LEU A 1 147 ? -17.029 -6.635 -7.280 1.00 85.44 147 LEU A C 1
ATOM 1141 O O . LEU A 1 147 ? -17.311 -7.217 -8.322 1.00 85.44 147 LEU A O 1
ATOM 1145 N N . THR A 1 148 ? -15.765 -6.372 -6.939 1.00 80.56 148 THR A N 1
ATOM 1146 C CA . THR A 1 148 ? -14.609 -6.773 -7.758 1.00 80.56 148 THR A CA 1
ATOM 1147 C C . THR A 1 148 ? -14.132 -8.208 -7.500 1.00 80.56 148 THR A C 1
ATOM 1149 O O . THR A 1 148 ? -13.196 -8.651 -8.161 1.00 80.56 148 THR A O 1
ATOM 1152 N N . LEU A 1 149 ? -14.771 -8.959 -6.590 1.00 82.12 149 LEU A N 1
ATOM 1153 C CA . LEU A 1 149 ? -14.528 -10.402 -6.439 1.00 82.12 149 LEU A CA 1
ATOM 1154 C C . LEU A 1 149 ? -15.144 -11.218 -7.580 1.00 82.12 149 LEU A C 1
ATOM 1156 O O . LEU A 1 149 ? -14.583 -12.235 -7.966 1.00 82.12 149 LEU A O 1
ATOM 1160 N N . ASP A 1 150 ? -16.277 -10.776 -8.134 1.00 77.50 150 ASP A N 1
ATOM 1161 C CA . ASP A 1 150 ? -16.936 -11.459 -9.259 1.00 77.50 150 ASP A CA 1
ATOM 1162 C C . ASP A 1 150 ? -16.262 -11.165 -10.618 1.00 77.50 150 ASP A C 1
ATOM 1164 O O . ASP A 1 150 ? -16.625 -11.760 -11.632 1.00 77.50 150 ASP A O 1
ATOM 1168 N N . ASP A 1 151 ? -15.285 -10.254 -10.661 1.00 79.81 151 ASP A N 1
ATOM 1169 C CA . ASP A 1 151 ? -14.473 -10.006 -11.852 1.00 79.81 151 ASP A CA 1
ATOM 1170 C C . ASP A 1 151 ? -13.426 -11.124 -11.996 1.00 79.81 151 ASP A C 1
ATOM 1172 O O . ASP A 1 151 ? -12.506 -11.227 -11.184 1.00 79.81 151 ASP A O 1
ATOM 1176 N N . GLU A 1 152 ? -13.560 -11.960 -13.032 1.00 77.12 152 GLU A N 1
ATOM 1177 C CA . GLU A 1 152 ? -12.699 -13.132 -13.270 1.00 77.12 152 GLU A CA 1
ATOM 1178 C C . GLU A 1 152 ? -11.201 -12.793 -13.372 1.00 77.12 152 GLU A C 1
ATOM 1180 O O . GLU A 1 152 ? -10.350 -13.650 -13.118 1.00 77.12 152 GLU A O 1
ATOM 1185 N N . LEU A 1 153 ? -10.865 -11.556 -13.748 1.00 75.25 153 LEU A N 1
ATOM 1186 C CA . LEU A 1 153 ? -9.491 -11.101 -13.933 1.00 75.25 153 LEU A CA 1
ATOM 1187 C C . LEU A 1 153 ? -8.901 -10.534 -12.637 1.00 75.25 153 LEU A C 1
ATOM 1189 O O . LEU A 1 153 ? -7.721 -10.755 -12.354 1.00 75.25 153 LEU A O 1
ATOM 1193 N N . ILE A 1 154 ? -9.708 -9.812 -11.859 1.00 79.31 154 ILE A N 1
ATOM 1194 C CA . ILE A 1 154 ? -9.269 -9.145 -10.628 1.00 79.31 154 ILE A CA 1
ATOM 1195 C C . ILE A 1 154 ? -9.376 -10.082 -9.421 1.00 79.31 154 ILE A C 1
ATOM 1197 O O . ILE A 1 154 ? -8.397 -10.241 -8.692 1.00 79.31 154 ILE A O 1
ATOM 1201 N N . ASN A 1 155 ? -10.552 -10.688 -9.219 1.00 85.88 155 ASN A N 1
ATOM 1202 C CA . ASN A 1 155 ? -10.872 -11.633 -8.147 1.00 85.88 1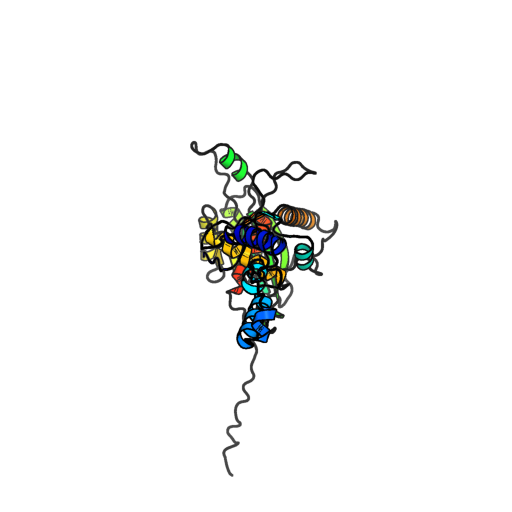55 ASN A CA 1
ATOM 1203 C C . ASN A 1 155 ? -10.347 -11.205 -6.758 1.00 85.88 155 ASN A C 1
ATOM 1205 O O . ASN A 1 155 ? -9.749 -11.992 -6.025 1.00 85.88 155 ASN A O 1
ATOM 1209 N N . ALA A 1 156 ? -10.518 -9.925 -6.424 1.00 89.25 156 ALA A N 1
ATOM 1210 C CA . ALA A 1 156 ? -10.062 -9.325 -5.169 1.00 89.25 156 ALA A CA 1
ATOM 1211 C C . ALA A 1 156 ? -10.937 -8.111 -4.817 1.00 89.25 156 ALA A C 1
ATOM 1213 O O . ALA A 1 156 ? -11.433 -7.439 -5.729 1.00 89.25 156 ALA A O 1
ATOM 1214 N N . PRO A 1 157 ? -11.139 -7.778 -3.531 1.00 93.88 157 PRO A N 1
ATOM 1215 C CA . PRO A 1 157 ? -12.019 -6.683 -3.138 1.00 93.88 157 PRO A CA 1
ATOM 1216 C C . PRO A 1 157 ? -11.399 -5.303 -3.409 1.00 93.88 157 PRO A C 1
ATOM 1218 O O . PRO A 1 157 ? -10.181 -5.131 -3.528 1.00 93.88 157 PRO A O 1
ATOM 1221 N N . THR A 1 158 ? -12.271 -4.301 -3.490 1.00 96.38 158 THR A N 1
ATOM 1222 C CA . THR A 1 158 ? -11.923 -2.883 -3.611 1.00 96.38 158 THR A CA 1
ATOM 1223 C C . THR A 1 158 ? -11.978 -2.225 -2.235 1.00 96.38 158 THR A C 1
ATOM 1225 O O . THR A 1 158 ? -12.972 -2.331 -1.523 1.00 96.38 158 THR A O 1
ATOM 1228 N N . TYR A 1 159 ? -10.932 -1.488 -1.870 1.00 97.94 159 TYR A N 1
ATOM 1229 C CA . TYR A 1 159 ? -10.792 -0.822 -0.578 1.00 97.94 159 TYR A CA 1
ATOM 1230 C C . TYR A 1 159 ? -11.042 0.677 -0.722 1.00 97.94 159 TYR A C 1
ATOM 1232 O O . TYR A 1 159 ? -10.235 1.407 -1.309 1.00 97.94 159 TYR A O 1
ATOM 1240 N N . ARG A 1 160 ? -12.157 1.161 -0.168 1.00 98.12 160 ARG A N 1
ATOM 1241 C CA . ARG A 1 160 ? -12.495 2.589 -0.145 1.00 98.12 160 ARG A CA 1
ATOM 1242 C C . ARG A 1 160 ? -12.210 3.164 1.229 1.00 98.12 160 ARG A C 1
ATOM 1244 O O . ARG A 1 160 ? -12.902 2.843 2.185 1.00 98.12 160 ARG A O 1
ATOM 1251 N N . VAL A 1 161 ? -11.220 4.041 1.339 1.00 98.25 161 VAL A N 1
ATOM 1252 C CA . VAL A 1 161 ? -10.940 4.741 2.597 1.00 98.25 161 VAL A CA 1
ATOM 1253 C C . VAL A 1 161 ? -12.146 5.601 2.958 1.00 98.25 161 VAL A C 1
ATOM 1255 O O . VAL A 1 161 ? -12.574 6.422 2.150 1.00 98.25 161 VAL A O 1
ATOM 1258 N N . VAL A 1 162 ? -12.689 5.426 4.159 1.00 96.94 162 VAL A N 1
ATOM 1259 C CA . VAL A 1 162 ? -13.839 6.204 4.650 1.00 96.94 162 VAL A CA 1
ATOM 1260 C C . VAL A 1 162 ? -13.473 7.126 5.804 1.00 96.94 162 VAL A C 1
ATOM 1262 O O . VAL A 1 162 ? -14.106 8.165 5.964 1.00 96.94 162 VAL A O 1
ATOM 1265 N N . GLN A 1 163 ? -12.446 6.786 6.583 1.00 96.62 163 GLN A N 1
ATOM 1266 C CA . GLN A 1 163 ? -12.014 7.590 7.722 1.00 96.62 163 GLN A CA 1
ATOM 1267 C C . GLN A 1 163 ? -10.539 7.337 8.036 1.00 96.62 163 GLN A C 1
ATOM 1269 O O . GLN A 1 163 ? -10.025 6.242 7.801 1.00 96.62 163 GLN A O 1
ATOM 1274 N N . ARG A 1 164 ? -9.858 8.341 8.594 1.00 96.81 164 ARG A N 1
ATOM 1275 C CA . ARG A 1 164 ? -8.486 8.218 9.097 1.00 96.81 164 ARG A CA 1
ATOM 1276 C C . ARG A 1 164 ? -8.354 8.850 10.475 1.00 96.81 164 ARG A C 1
ATOM 1278 O O . ARG A 1 164 ? -9.024 9.840 10.755 1.00 96.81 164 ARG A O 1
ATOM 1285 N N . HIS A 1 165 ? -7.470 8.296 11.298 1.00 96.06 165 HIS A N 1
ATOM 1286 C CA . HIS A 1 165 ? -7.125 8.832 12.616 1.00 96.06 165 HIS A CA 1
ATOM 1287 C C . HIS A 1 165 ? -5.613 8.852 12.812 1.00 96.06 165 HIS A C 1
ATOM 1289 O O . HIS A 1 165 ? -4.914 7.959 12.341 1.00 96.06 165 HIS A O 1
ATOM 1295 N N . GLU A 1 166 ? -5.134 9.860 13.536 1.00 94.06 166 GLU A N 1
ATOM 1296 C CA . GLU A 1 166 ? -3.728 10.050 13.894 1.00 94.06 166 GLU A CA 1
ATOM 1297 C C . GLU A 1 166 ? -3.621 10.289 15.403 1.00 94.06 166 GLU A C 1
ATOM 1299 O O . GLU A 1 166 ? -4.342 11.126 15.959 1.00 94.06 166 GLU A O 1
ATOM 1304 N N . TRP A 1 167 ? -2.702 9.595 16.073 1.00 92.44 167 TRP A N 1
ATOM 1305 C CA . TRP A 1 167 ? -2.367 9.870 17.470 1.00 92.44 167 TRP A CA 1
ATOM 1306 C C . TRP A 1 167 ? -0.861 9.892 17.683 1.00 92.44 167 TRP A C 1
ATOM 1308 O O . TRP A 1 167 ? -0.164 8.942 17.352 1.00 92.44 167 TRP A O 1
ATOM 1318 N N . VAL A 1 168 ? -0.369 10.949 18.327 1.00 87.50 168 VAL A N 1
ATOM 1319 C CA . VAL A 1 168 ? 1.052 11.118 18.657 1.00 87.50 168 VAL A CA 1
ATOM 1320 C C . VAL A 1 168 ? 1.235 10.998 20.170 1.00 87.50 168 VAL A C 1
ATOM 1322 O O . VAL A 1 168 ? 0.516 11.650 20.932 1.00 87.50 168 VAL A O 1
ATOM 1325 N N . GLY A 1 169 ? 2.185 10.169 20.614 1.00 80.81 169 GLY A N 1
ATOM 1326 C CA . GLY A 1 169 ? 2.591 10.074 22.025 1.00 80.81 169 GLY A CA 1
ATOM 1327 C C . GLY A 1 169 ? 1.505 9.577 22.993 1.00 80.81 169 GLY A C 1
ATOM 1328 O O . GLY A 1 169 ? 1.522 9.916 24.179 1.00 80.81 169 GLY A O 1
ATOM 1329 N N . ILE A 1 170 ? 0.521 8.810 22.514 1.00 80.44 170 ILE A N 1
ATOM 1330 C CA . ILE A 1 170 ? -0.530 8.235 23.364 1.00 80.44 170 ILE A CA 1
ATOM 1331 C C . ILE A 1 170 ? -0.093 6.854 23.861 1.00 80.44 170 ILE A C 1
ATOM 1333 O O . ILE A 1 170 ? 0.300 6.006 23.073 1.00 80.44 170 ILE A O 1
ATOM 1337 N N . LYS A 1 171 ? -0.239 6.604 25.169 1.00 80.88 171 LYS A N 1
ATOM 1338 C CA . LYS A 1 171 ? 0.028 5.289 25.782 1.00 80.88 171 LYS A CA 1
ATOM 1339 C C . LYS A 1 171 ? -0.784 4.169 25.122 1.00 80.88 171 LYS A C 1
ATOM 1341 O O . LYS A 1 171 ? -1.990 4.347 24.902 1.00 80.88 171 LYS A O 1
ATOM 1346 N N . HIS A 1 172 ? -0.192 2.988 24.953 1.00 78.19 172 HIS A N 1
ATOM 1347 C CA . HIS A 1 172 ? -0.818 1.827 24.314 1.00 78.19 172 HIS A CA 1
ATOM 1348 C C . HIS A 1 172 ? -2.153 1.431 24.946 1.00 78.19 172 HIS A C 1
ATOM 1350 O O . HIS A 1 172 ? -3.099 1.112 24.235 1.00 78.19 172 HIS A O 1
ATOM 1356 N N . THR A 1 173 ? -2.294 1.527 26.270 1.00 81.06 173 THR A N 1
ATOM 1357 C CA . THR A 1 173 ? -3.565 1.215 26.955 1.00 81.06 173 THR A CA 1
ATOM 1358 C C . THR A 1 173 ? -4.716 2.131 26.531 1.00 81.06 173 THR A C 1
ATOM 1360 O O . THR A 1 173 ? -5.862 1.691 26.435 1.00 81.06 173 THR A O 1
ATOM 1363 N N . LYS A 1 174 ? -4.427 3.406 26.234 1.00 87.12 174 LYS A N 1
ATOM 1364 C CA . LYS A 1 174 ? -5.415 4.356 25.705 1.00 87.12 174 LYS A CA 1
ATOM 1365 C C . LYS A 1 174 ? -5.646 4.159 24.208 1.00 87.12 174 LYS A C 1
ATOM 1367 O O . LYS A 1 174 ? -6.788 4.295 23.773 1.00 87.12 174 LYS A O 1
ATOM 1372 N N . LEU A 1 175 ? -4.597 3.847 23.440 1.00 90.19 175 LEU A N 1
ATOM 1373 C CA . LEU A 1 175 ? -4.720 3.514 22.015 1.00 90.19 175 LEU A CA 1
ATOM 1374 C C . LEU A 1 175 ? -5.601 2.281 21.812 1.00 90.19 175 LEU A C 1
ATOM 1376 O O . LEU A 1 175 ? -6.547 2.347 21.036 1.00 90.19 175 LEU A O 1
ATOM 1380 N N . TYR A 1 176 ? -5.382 1.221 22.593 1.00 93.62 176 TYR A N 1
ATOM 1381 C CA . TYR A 1 176 ? -6.224 0.024 22.620 1.00 93.62 176 TYR A CA 1
ATOM 1382 C C . TYR A 1 176 ? -7.710 0.374 22.770 1.00 93.62 176 TYR A C 1
ATOM 1384 O O . TYR A 1 176 ? -8.524 -0.022 21.939 1.00 93.62 176 TYR A O 1
ATOM 1392 N N . GLY A 1 177 ? -8.069 1.174 23.782 1.00 94.88 177 GLY A N 1
ATOM 1393 C CA . GLY A 1 177 ? -9.464 1.561 24.010 1.00 94.88 177 GLY A CA 1
ATOM 1394 C C . GLY A 1 177 ? -10.071 2.353 22.847 1.00 94.88 177 GLY A C 1
ATOM 1395 O O . GLY A 1 177 ? -11.229 2.138 22.496 1.00 94.88 177 GLY A O 1
ATOM 1396 N N . LYS A 1 178 ? -9.287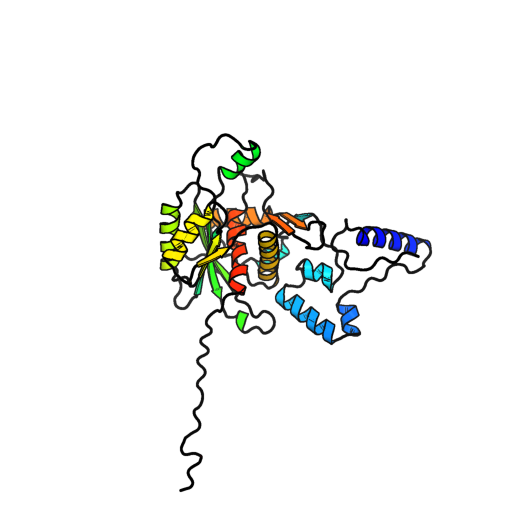 3.240 22.218 1.00 95.56 178 LYS A N 1
ATOM 1397 C CA . LYS A 1 178 ? -9.718 4.016 21.043 1.00 95.56 178 LYS A CA 1
ATOM 1398 C C . LYS A 1 178 ? -9.927 3.132 19.815 1.00 95.56 178 LYS A C 1
ATOM 1400 O O . LYS A 1 178 ? -10.954 3.251 19.156 1.00 95.56 178 LYS A O 1
ATOM 1405 N N . ILE A 1 179 ? -8.980 2.243 19.527 1.00 96.62 179 ILE A N 1
ATOM 1406 C CA . ILE A 1 179 ? -9.023 1.355 18.361 1.00 96.62 179 ILE A CA 1
ATOM 1407 C C . ILE A 1 179 ? -10.154 0.335 18.506 1.00 96.62 179 ILE A C 1
ATOM 1409 O O . ILE A 1 179 ? -10.919 0.149 17.565 1.00 96.62 179 ILE A O 1
ATOM 1413 N N . LYS A 1 180 ? -10.336 -0.250 19.697 1.00 97.56 180 LYS A N 1
ATOM 1414 C CA . LYS A 1 180 ? -11.466 -1.146 19.980 1.00 97.56 180 LYS A CA 1
ATOM 1415 C C . LYS A 1 180 ? -12.812 -0.447 19.778 1.00 97.56 180 LYS A C 1
ATOM 1417 O O . LYS A 1 180 ? -13.698 -1.011 19.147 1.00 97.56 180 LYS A O 1
ATOM 1422 N N . ALA A 1 181 ? -12.952 0.791 20.256 1.00 97.44 181 ALA A N 1
ATOM 1423 C CA . ALA A 1 181 ? -14.174 1.565 20.048 1.00 97.44 181 ALA A CA 1
ATOM 1424 C C . ALA A 1 181 ? -14.431 1.860 18.559 1.00 97.44 181 ALA A C 1
ATOM 1426 O O . ALA A 1 181 ? -15.578 1.812 18.124 1.00 97.44 181 ALA A O 1
ATOM 1427 N N . LEU A 1 182 ? -13.386 2.131 17.767 1.00 97.75 182 LEU A N 1
ATOM 1428 C CA . LEU A 1 182 ? -13.524 2.289 16.315 1.00 97.75 182 LEU A CA 1
ATOM 1429 C C . LEU A 1 182 ? -13.944 0.985 15.636 1.00 97.75 182 LEU A C 1
ATOM 1431 O O . LEU A 1 182 ? -14.839 1.012 14.797 1.00 97.75 182 LEU A O 1
ATOM 1435 N N . PHE A 1 183 ? -13.337 -0.141 16.012 1.00 98.06 183 PHE A N 1
ATOM 1436 C CA . PHE A 1 183 ? -13.694 -1.457 15.486 1.00 98.06 183 PHE A CA 1
ATOM 1437 C C . PHE A 1 183 ? -15.181 -1.767 15.720 1.00 98.06 183 PHE A C 1
ATOM 1439 O O . PHE A 1 183 ? -15.894 -2.135 14.788 1.00 98.06 183 PHE A O 1
ATOM 1446 N N . GLU A 1 184 ? -15.670 -1.540 16.944 1.00 97.31 184 GLU A N 1
ATOM 1447 C CA . GLU A 1 184 ? -17.078 -1.737 17.312 1.00 97.31 184 GLU A CA 1
ATOM 1448 C C . GLU A 1 184 ? -18.013 -0.751 16.598 1.00 97.31 184 GLU A C 1
ATOM 1450 O O . GLU A 1 184 ? -19.056 -1.157 16.087 1.00 97.31 184 GLU A O 1
ATOM 1455 N N . HIS A 1 185 ? -17.637 0.533 16.528 1.00 97.62 185 HIS A N 1
ATOM 1456 C CA . HIS A 1 185 ? -18.428 1.578 15.865 1.00 97.62 185 HIS A CA 1
ATOM 1457 C C . HIS A 1 185 ? -18.644 1.278 14.385 1.00 97.62 185 HIS A C 1
ATOM 1459 O O . HIS A 1 185 ? -19.764 1.379 13.894 1.00 97.62 185 HIS A O 1
ATOM 1465 N N . TRP A 1 186 ? -17.584 0.874 13.687 1.00 97.38 186 TRP A N 1
ATOM 1466 C CA . TRP A 1 186 ? -17.642 0.528 12.270 1.00 97.38 186 TRP A CA 1
ATOM 1467 C C . TRP A 1 186 ? -18.166 -0.886 12.011 1.00 97.38 186 TRP A C 1
ATOM 1469 O O . TRP A 1 186 ? -18.344 -1.244 10.851 1.00 97.38 186 TRP A O 1
ATOM 1479 N N . LYS A 1 187 ? -18.420 -1.684 13.061 1.00 95.88 187 LYS A N 1
ATOM 1480 C CA . LYS A 1 187 ? -18.745 -3.118 12.956 1.00 95.88 187 LYS A CA 1
ATOM 1481 C C . LYS A 1 187 ? -17.759 -3.843 12.030 1.00 95.88 187 LYS A C 1
ATOM 1483 O O . LYS A 1 187 ? -18.160 -4.619 11.164 1.00 95.88 187 LYS A O 1
ATOM 1488 N N . ALA A 1 188 ? -16.476 -3.518 12.168 1.00 96.75 188 ALA A N 1
ATOM 1489 C CA . ALA A 1 188 ? -15.450 -4.014 11.269 1.00 96.75 188 ALA A CA 1
ATOM 1490 C C . ALA A 1 188 ? -15.319 -5.540 11.369 1.00 96.75 188 ALA A C 1
ATOM 1492 O O . ALA A 1 188 ? -15.468 -6.120 12.442 1.00 96.75 188 ALA A O 1
ATOM 1493 N N . SER A 1 189 ? -15.040 -6.189 10.241 1.00 96.06 189 SER A N 1
ATOM 1494 C CA . SER A 1 189 ? -14.810 -7.635 10.187 1.00 96.06 189 SER A CA 1
ATOM 1495 C C . SER A 1 189 ? -13.392 -7.980 10.630 1.00 96.06 189 SER A C 1
ATOM 1497 O O . SER A 1 189 ? -13.189 -8.937 11.377 1.00 96.06 189 SER A O 1
ATOM 1499 N N . TYR A 1 190 ? -12.430 -7.156 10.208 1.00 97.88 190 TYR A N 1
ATOM 1500 C CA . TYR A 1 190 ? -11.010 -7.377 10.437 1.00 97.88 190 TYR A CA 1
ATOM 1501 C C . TYR A 1 190 ? -10.286 -6.108 10.873 1.00 97.88 190 TYR A C 1
ATOM 1503 O O . TYR A 1 190 ? -10.665 -4.983 10.531 1.00 97.88 190 TYR A O 1
ATOM 1511 N N . ILE A 1 191 ? -9.202 -6.309 11.611 1.00 98.00 191 ILE A N 1
ATOM 1512 C CA . ILE A 1 191 ? -8.211 -5.295 11.935 1.00 98.00 191 ILE A CA 1
ATOM 1513 C C . ILE A 1 191 ? -6.819 -5.838 11.618 1.00 98.00 191 ILE A C 1
ATOM 1515 O O . ILE A 1 191 ? -6.362 -6.786 12.248 1.00 98.00 191 ILE A O 1
ATOM 1519 N N . VAL A 1 192 ? -6.137 -5.216 10.660 1.00 98.38 192 VAL A N 1
ATOM 1520 C CA . VAL A 1 192 ? -4.715 -5.458 10.399 1.00 98.38 192 VAL A CA 1
ATOM 1521 C C . VAL A 1 192 ? -3.921 -4.504 11.279 1.00 98.38 192 VAL A C 1
ATOM 1523 O O . VAL A 1 192 ? -4.172 -3.299 11.254 1.00 98.38 192 VAL A O 1
ATOM 1526 N N . VAL A 1 193 ? -2.993 -5.022 12.078 1.00 96.75 193 VAL A N 1
ATOM 1527 C CA . VAL A 1 193 ? -2.224 -4.215 13.034 1.00 96.75 193 VAL A CA 1
ATOM 1528 C C . VAL A 1 193 ? -0.735 -4.488 12.912 1.00 96.75 193 VAL A C 1
ATOM 1530 O O . VAL A 1 193 ? -0.321 -5.647 12.856 1.00 96.75 193 VAL A O 1
ATOM 1533 N N . ASP A 1 194 ? 0.073 -3.429 12.922 1.00 94.06 194 ASP A N 1
ATOM 1534 C CA . ASP A 1 194 ? 1.514 -3.561 13.100 1.00 94.06 194 ASP A CA 1
ATOM 1535 C C . ASP A 1 194 ? 1.813 -4.231 14.451 1.00 94.06 194 ASP A C 1
ATOM 1537 O O . ASP A 1 194 ? 1.572 -3.681 15.528 1.00 94.06 194 ASP A O 1
ATOM 1541 N N . ALA A 1 195 ? 2.356 -5.443 14.378 1.00 92.12 195 ALA A N 1
ATOM 1542 C CA . ALA A 1 195 ? 2.759 -6.256 15.515 1.00 92.12 195 ALA A CA 1
ATOM 1543 C C . ALA A 1 195 ? 4.289 -6.252 15.709 1.00 92.12 195 ALA A C 1
ATOM 1545 O O . ALA A 1 195 ? 4.860 -7.205 16.242 1.00 92.12 195 ALA A O 1
ATOM 1546 N N . THR A 1 196 ? 4.977 -5.197 15.264 1.00 86.38 196 THR A N 1
ATOM 1547 C CA . THR A 1 196 ? 6.437 -5.062 15.342 1.00 86.38 196 THR A CA 1
ATOM 1548 C C . THR A 1 196 ? 6.856 -4.290 16.583 1.00 86.38 196 THR A C 1
ATOM 1550 O O . THR A 1 196 ? 6.377 -3.192 16.849 1.00 86.38 196 THR A O 1
ATOM 1553 N N . GLY A 1 197 ? 7.810 -4.833 17.347 1.00 84.25 197 GLY A N 1
ATOM 1554 C CA . GLY A 1 197 ? 8.406 -4.137 18.490 1.00 84.25 197 GLY A CA 1
ATOM 1555 C C . GLY A 1 197 ? 7.347 -3.646 19.482 1.00 84.25 197 GLY A C 1
ATOM 1556 O O . GLY A 1 197 ? 6.674 -4.454 20.120 1.00 84.25 197 GLY A O 1
ATOM 1557 N N . VAL A 1 198 ? 7.194 -2.324 19.575 1.00 74.81 198 VAL A N 1
ATOM 1558 C CA . VAL A 1 198 ? 6.185 -1.621 20.389 1.00 74.81 198 VAL A CA 1
ATOM 1559 C C . VAL A 1 198 ? 4.742 -2.049 20.079 1.00 74.81 198 VAL A C 1
ATOM 1561 O O . VAL A 1 198 ? 3.957 -2.239 21.008 1.00 74.81 198 VAL A O 1
ATOM 1564 N N . GLY A 1 199 ? 4.418 -2.335 18.814 1.00 83.38 199 GLY A N 1
ATOM 1565 C CA . GLY A 1 199 ? 3.095 -2.794 18.381 1.00 83.38 199 GLY A CA 1
ATOM 1566 C C . GLY A 1 199 ? 2.681 -4.162 18.936 1.00 83.38 199 GLY A C 1
ATOM 1567 O O . GLY A 1 199 ? 1.491 -4.439 19.075 1.00 83.38 199 GLY A O 1
ATOM 1568 N N . THR A 1 200 ? 3.638 -4.995 19.369 1.00 87.81 200 THR A N 1
ATOM 1569 C CA . THR A 1 200 ? 3.372 -6.339 19.929 1.00 87.81 200 THR A CA 1
ATOM 1570 C C . THR A 1 200 ? 2.423 -6.295 21.132 1.00 87.81 200 THR A C 1
ATOM 1572 O O . THR A 1 200 ? 1.551 -7.156 21.286 1.00 87.81 200 THR A O 1
ATOM 1575 N N . GLY A 1 201 ? 2.582 -5.287 21.998 1.00 88.69 201 GLY A N 1
ATOM 1576 C CA . GLY A 1 201 ? 1.733 -5.118 23.177 1.00 88.69 201 GLY A CA 1
ATOM 1577 C C . GLY A 1 201 ? 0.301 -4.744 22.799 1.00 88.69 201 GLY A C 1
ATOM 1578 O O . GLY A 1 201 ? -0.648 -5.343 23.305 1.00 88.69 201 GLY A O 1
ATOM 1579 N N . LEU A 1 202 ? 0.143 -3.800 21.865 1.00 90.56 202 LEU A N 1
ATOM 1580 C CA . LEU A 1 202 ? -1.166 -3.387 21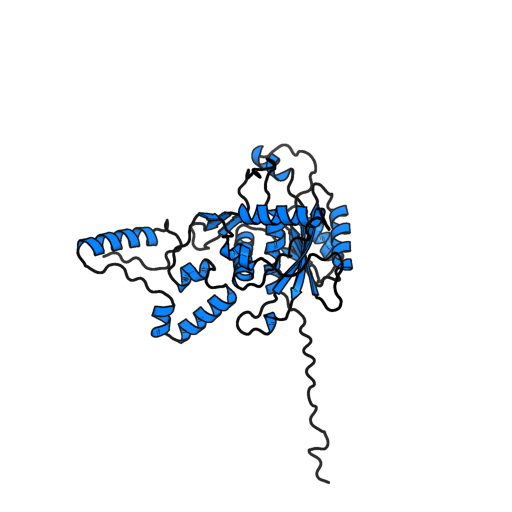.364 1.00 90.56 202 LEU A CA 1
ATOM 1581 C C . LEU A 1 202 ? -1.885 -4.537 20.648 1.00 90.56 202 LEU A C 1
ATOM 1583 O O . LEU A 1 202 ? -3.057 -4.779 20.934 1.00 90.56 202 LEU A O 1
ATOM 1587 N N . TYR A 1 203 ? -1.172 -5.270 19.788 1.00 93.25 203 TYR A N 1
ATOM 1588 C CA . TYR A 1 203 ? -1.671 -6.487 19.149 1.00 93.25 203 TYR A CA 1
ATOM 1589 C C . TYR A 1 203 ? -2.204 -7.480 20.188 1.00 93.25 203 TYR A C 1
ATOM 1591 O O . TYR A 1 203 ? -3.352 -7.897 20.093 1.00 93.25 203 TYR A O 1
ATOM 1599 N N . SER A 1 204 ? -1.419 -7.786 21.226 1.00 92.81 204 SER A N 1
ATOM 1600 C CA . SER A 1 204 ? -1.811 -8.760 22.256 1.00 92.81 204 SER A CA 1
ATOM 1601 C C . SER A 1 204 ? -3.106 -8.364 22.980 1.00 92.81 204 SER A C 1
ATOM 1603 O O . SER A 1 204 ? -3.946 -9.216 23.273 1.00 92.81 204 SER A O 1
ATOM 1605 N N . PHE A 1 205 ? -3.296 -7.069 23.263 1.00 92.94 205 PHE A N 1
ATOM 1606 C CA . PHE A 1 205 ? -4.534 -6.579 23.875 1.00 92.94 205 PHE A CA 1
ATOM 1607 C C . PHE A 1 205 ? -5.729 -6.642 22.920 1.00 92.94 205 PHE A C 1
ATOM 1609 O O . PHE A 1 205 ? -6.826 -7.001 23.351 1.00 92.94 205 PHE A O 1
ATOM 1616 N N . LEU A 1 206 ? -5.534 -6.297 21.645 1.00 95.38 206 LEU A N 1
ATOM 1617 C CA . LEU A 1 206 ? -6.588 -6.357 20.633 1.00 95.38 206 LEU A CA 1
ATOM 1618 C C . LEU A 1 206 ? -7.009 -7.801 20.350 1.00 95.38 206 LEU A C 1
ATOM 1620 O O . LEU A 1 206 ? -8.203 -8.076 20.362 1.00 95.38 206 LEU A O 1
ATOM 1624 N N . ASP A 1 207 ? -6.058 -8.716 20.166 1.00 96.38 207 ASP A N 1
ATOM 1625 C CA . ASP A 1 207 ? -6.319 -10.129 19.866 1.00 96.38 207 ASP A CA 1
ATOM 1626 C C . ASP A 1 207 ? -7.086 -10.813 21.006 1.00 96.38 207 ASP A C 1
ATOM 1628 O O . ASP A 1 207 ? -8.082 -11.500 20.788 1.00 96.38 207 ASP A O 1
ATOM 1632 N N . SER A 1 208 ? -6.722 -10.506 22.256 1.00 96.00 208 SER A N 1
ATOM 1633 C CA . SER A 1 208 ? -7.473 -10.984 23.419 1.00 96.00 208 SER A CA 1
ATOM 1634 C C . SER A 1 208 ? -8.908 -10.443 23.481 1.00 96.00 208 SER A C 1
ATOM 1636 O O . SER A 1 208 ? -9.762 -11.086 24.094 1.00 96.00 208 SER A O 1
ATOM 1638 N N . ALA A 1 209 ? -9.172 -9.254 22.936 1.00 95.56 209 ALA A N 1
ATOM 1639 C CA . ALA A 1 209 ? -10.476 -8.598 23.006 1.00 95.56 209 ALA A CA 1
ATOM 1640 C C . ALA A 1 209 ? -11.372 -8.886 21.792 1.00 95.56 209 ALA A C 1
ATOM 1642 O O . ALA A 1 209 ? -12.594 -8.802 21.915 1.00 95.56 209 ALA A O 1
ATOM 1643 N N . LEU A 1 210 ? -10.770 -9.194 20.643 1.00 95.69 210 LEU A N 1
ATOM 1644 C CA . LEU A 1 210 ? -11.410 -9.364 19.338 1.00 95.69 210 LEU A CA 1
ATOM 1645 C C . LEU A 1 210 ? -10.928 -10.672 18.671 1.00 95.69 210 LEU A C 1
ATOM 1647 O O . LEU A 1 210 ? -10.362 -10.636 17.574 1.00 95.69 210 LEU A O 1
ATOM 1651 N N . PRO A 1 211 ? -11.106 -11.834 19.326 1.00 93.19 211 PRO A N 1
ATOM 1652 C CA . PRO A 1 211 ? -10.513 -13.085 18.868 1.00 93.19 211 PRO A CA 1
ATOM 1653 C C . PRO A 1 211 ? -11.030 -13.473 17.479 1.00 93.19 211 PRO A C 1
ATOM 1655 O O . PRO A 1 211 ? -12.238 -13.544 17.255 1.00 93.19 211 PRO A O 1
ATOM 1658 N N . GLY A 1 212 ? -10.104 -13.750 16.559 1.00 92.94 212 GLY A N 1
ATOM 1659 C CA . GLY A 1 212 ? -10.412 -14.134 15.176 1.00 92.94 212 GLY A CA 1
ATOM 1660 C C . GLY A 1 212 ? -10.620 -12.968 14.205 1.00 92.94 212 GLY A C 1
ATOM 1661 O O . GLY A 1 212 ? -10.789 -13.214 13.017 1.00 92.94 212 GLY A O 1
ATOM 1662 N N . SER A 1 213 ? -10.573 -11.720 14.681 1.00 96.44 213 SER A N 1
ATOM 1663 C CA . SER A 1 213 ? -10.683 -10.523 13.834 1.00 96.44 213 SER A CA 1
ATOM 1664 C C . SER A 1 213 ? -9.367 -9.754 13.689 1.00 96.44 213 SER A C 1
ATOM 1666 O O . SER A 1 213 ? -9.290 -8.846 12.865 1.00 96.44 213 SER A O 1
ATOM 1668 N N . VAL A 1 214 ? -8.339 -10.077 14.480 1.00 97.62 214 VAL A N 1
ATOM 1669 C CA . VAL A 1 214 ? -7.050 -9.368 14.472 1.00 97.62 214 VAL A CA 1
ATOM 1670 C C . VAL A 1 214 ? -6.026 -10.105 13.618 1.00 97.62 214 VAL A C 1
ATOM 1672 O O . VAL A 1 214 ? -5.713 -11.264 13.872 1.00 97.62 214 VAL A O 1
ATOM 1675 N N . ILE A 1 215 ? -5.464 -9.404 12.636 1.00 97.75 215 ILE A N 1
ATOM 1676 C CA . ILE A 1 215 ? -4.432 -9.902 11.729 1.00 97.75 215 ILE A CA 1
ATOM 1677 C C . ILE A 1 215 ? -3.116 -9.185 12.069 1.00 97.75 215 ILE A C 1
ATOM 1679 O O . ILE A 1 215 ? -2.983 -7.986 11.799 1.00 97.75 215 ILE A O 1
ATOM 1683 N N . PRO A 1 216 ? -2.133 -9.866 12.683 1.00 96.75 216 PRO A N 1
ATOM 1684 C CA . PRO A 1 216 ? -0.840 -9.259 12.965 1.00 96.75 216 PRO A CA 1
ATOM 1685 C C . PRO A 1 216 ? -0.013 -9.117 11.686 1.00 96.75 216 PRO A C 1
ATOM 1687 O O . PRO A 1 216 ? 0.198 -10.088 10.959 1.00 96.75 216 PRO A O 1
ATOM 1690 N N . TYR A 1 217 ? 0.552 -7.933 11.465 1.00 96.25 217 TYR A N 1
ATOM 1691 C CA . TYR A 1 217 ? 1.559 -7.704 10.438 1.00 96.25 217 TYR A CA 1
ATOM 1692 C C . TYR A 1 217 ? 2.912 -7.411 11.081 1.00 96.25 217 TYR A C 1
ATOM 1694 O O . TYR A 1 217 ? 3.082 -6.408 11.765 1.00 96.25 217 TYR A O 1
ATOM 1702 N N . VAL A 1 218 ? 3.893 -8.295 10.880 1.00 94.12 218 VAL A N 1
ATOM 1703 C CA . VAL A 1 218 ? 5.246 -8.119 11.431 1.00 94.12 218 VAL A CA 1
ATOM 1704 C C . VAL A 1 218 ? 6.168 -7.570 10.349 1.00 94.12 218 VAL A C 1
ATOM 1706 O O . VAL A 1 218 ? 6.479 -8.252 9.363 1.00 94.12 218 VAL A O 1
ATOM 1709 N N . PHE A 1 219 ? 6.653 -6.345 10.535 1.00 91.50 219 PHE A N 1
ATOM 1710 C CA . PHE A 1 219 ? 7.566 -5.689 9.613 1.00 91.50 219 PHE A CA 1
ATOM 1711 C C . PHE A 1 219 ? 8.987 -6.246 9.718 1.00 91.50 219 PHE A C 1
ATOM 1713 O O . PHE A 1 219 ? 9.666 -6.223 10.742 1.00 91.50 219 PHE A O 1
ATOM 1720 N N . THR A 1 220 ? 9.468 -6.701 8.571 1.00 90.94 220 THR A N 1
ATOM 1721 C CA . THR A 1 220 ? 10.847 -7.073 8.275 1.00 90.94 220 THR A CA 1
ATOM 1722 C C . THR A 1 220 ? 11.230 -6.411 6.954 1.00 90.94 220 THR A C 1
ATOM 1724 O O . THR A 1 220 ? 10.372 -5.915 6.223 1.00 90.94 220 THR A O 1
ATOM 1727 N N . SER A 1 221 ? 12.510 -6.448 6.568 1.00 88.75 221 SER A N 1
ATOM 1728 C CA . SER A 1 221 ? 12.905 -5.963 5.232 1.00 88.75 221 SER A CA 1
ATOM 1729 C C . SER A 1 221 ? 12.161 -6.678 4.095 1.00 88.75 221 SER A C 1
ATOM 1731 O O . SER A 1 221 ? 11.897 -6.067 3.063 1.00 88.75 221 SER A O 1
ATOM 1733 N N . LYS A 1 222 ? 11.817 -7.961 4.279 1.00 92.56 222 LYS A N 1
ATOM 1734 C CA . LYS A 1 222 ? 11.066 -8.731 3.288 1.00 92.56 222 LYS A CA 1
ATOM 1735 C C . LYS A 1 222 ? 9.580 -8.378 3.311 1.00 92.56 222 LYS A C 1
ATOM 1737 O O . LYS A 1 222 ? 9.066 -7.985 2.274 1.00 92.56 222 LYS A O 1
ATOM 1742 N N . SER A 1 223 ? 8.917 -8.446 4.465 1.00 94.38 223 SER A N 1
ATOM 1743 C CA . SER A 1 223 ? 7.481 -8.144 4.544 1.00 94.38 223 SER A CA 1
ATOM 1744 C C . SER A 1 223 ? 7.178 -6.678 4.220 1.00 94.38 223 SER A C 1
ATOM 1746 O O . SER A 1 223 ? 6.203 -6.414 3.528 1.00 94.38 223 SER A O 1
ATOM 1748 N N . LYS A 1 224 ? 8.036 -5.705 4.572 1.00 94.88 224 LYS A N 1
ATOM 1749 C CA . LYS A 1 224 ? 7.859 -4.320 4.085 1.00 94.88 224 LYS A CA 1
ATOM 1750 C C . LYS A 1 224 ? 7.964 -4.261 2.556 1.00 94.88 224 LYS A C 1
ATOM 1752 O O . LYS A 1 224 ? 7.149 -3.604 1.922 1.00 94.88 224 LYS A O 1
ATOM 1757 N N . SER A 1 225 ? 8.914 -4.971 1.940 1.00 94.69 225 SER A N 1
ATOM 1758 C CA . SER A 1 225 ? 9.005 -5.047 0.473 1.00 94.69 225 SER A CA 1
ATOM 1759 C C . SER A 1 225 ? 7.767 -5.686 -0.157 1.00 94.69 225 SER A C 1
ATOM 1761 O O . SER A 1 225 ? 7.276 -5.162 -1.153 1.00 94.69 225 SER A O 1
ATOM 1763 N N . ASP A 1 226 ? 7.293 -6.807 0.387 1.00 96.44 226 ASP A N 1
ATOM 1764 C CA . ASP A 1 226 ? 6.118 -7.524 -0.118 1.00 96.44 226 ASP A CA 1
ATOM 1765 C C . ASP A 1 226 ? 4.866 -6.637 -0.007 1.00 96.44 226 ASP A C 1
ATOM 1767 O O . ASP A 1 226 ? 4.144 -6.498 -0.990 1.00 96.44 226 ASP A O 1
ATOM 1771 N N . LEU A 1 227 ? 4.702 -5.916 1.113 1.00 97.62 227 LEU A N 1
ATOM 1772 C CA . LEU A 1 227 ? 3.642 -4.918 1.305 1.00 97.62 227 LEU A CA 1
ATOM 1773 C C . LEU A 1 227 ? 3.657 -3.840 0.222 1.00 97.62 227 LEU A C 1
ATOM 1775 O O . LEU A 1 227 ? 2.618 -3.480 -0.320 1.00 97.62 227 LEU A O 1
ATOM 1779 N N . GLY A 1 228 ? 4.841 -3.321 -0.104 1.00 97.00 228 GLY A N 1
ATOM 1780 C CA . GLY A 1 228 ? 4.980 -2.298 -1.134 1.00 97.00 228 GLY A CA 1
ATOM 1781 C C . GLY A 1 228 ? 4.607 -2.817 -2.519 1.00 97.00 228 GLY A C 1
ATOM 1782 O O . GLY A 1 228 ? 3.931 -2.118 -3.270 1.00 97.00 228 GLY A O 1
ATOM 1783 N N . TRP A 1 229 ? 5.018 -4.042 -2.861 1.00 96.06 229 TRP A N 1
ATOM 1784 C CA . TRP A 1 229 ? 4.623 -4.677 -4.121 1.00 96.06 229 TRP A CA 1
ATOM 1785 C C . TRP A 1 229 ? 3.118 -4.933 -4.177 1.00 96.06 229 TRP A C 1
ATOM 1787 O O . TRP A 1 229 ? 2.465 -4.551 -5.145 1.00 96.06 229 TRP A O 1
ATOM 1797 N N . GLY A 1 230 ? 2.559 -5.505 -3.113 1.00 97.19 230 GLY A N 1
ATOM 1798 C CA . GLY A 1 230 ? 1.131 -5.757 -2.992 1.00 97.19 230 GLY A CA 1
ATOM 1799 C C . GLY A 1 230 ? 0.307 -4.481 -3.111 1.00 97.19 230 GLY A C 1
ATOM 1800 O O . GLY A 1 230 ? -0.614 -4.412 -3.917 1.00 97.19 230 GLY A O 1
ATOM 1801 N N . PHE A 1 231 ? 0.697 -3.415 -2.413 1.00 98.25 231 PHE A N 1
ATOM 1802 C CA . PHE A 1 231 ? -0.019 -2.146 -2.487 1.00 98.25 231 PHE A CA 1
ATOM 1803 C C . PHE A 1 231 ? 0.039 -1.506 -3.880 1.00 98.25 231 PHE A C 1
ATOM 1805 O O . PHE A 1 231 ? -0.966 -0.972 -4.353 1.00 98.25 231 PHE A O 1
ATOM 1812 N N . LEU A 1 232 ? 1.174 -1.610 -4.587 1.00 97.19 232 LEU A N 1
ATOM 1813 C CA . LEU A 1 232 ? 1.237 -1.207 -5.993 1.00 97.19 232 LEU A CA 1
ATOM 1814 C C . LEU A 1 232 ? 0.252 -2.014 -6.846 1.00 97.19 232 LEU A C 1
ATOM 1816 O O . LEU A 1 232 ? -0.431 -1.414 -7.669 1.00 97.19 232 LEU A O 1
ATOM 1820 N N . ALA A 1 233 ? 0.127 -3.326 -6.631 1.00 96.12 233 ALA A N 1
ATOM 1821 C CA . ALA A 1 233 ? -0.858 -4.144 -7.338 1.00 96.12 233 ALA A CA 1
ATOM 1822 C C . ALA A 1 233 ? -2.302 -3.706 -7.036 1.00 96.12 233 ALA A C 1
ATOM 1824 O O . ALA A 1 233 ? -3.090 -3.518 -7.963 1.00 96.12 233 ALA A O 1
ATOM 1825 N N . VAL A 1 234 ? -2.643 -3.451 -5.766 1.00 97.62 234 VAL A N 1
ATOM 1826 C CA . VAL A 1 234 ? -3.970 -2.937 -5.369 1.00 97.62 234 VAL A CA 1
ATOM 1827 C C . VAL A 1 234 ? -4.280 -1.604 -6.073 1.00 97.62 234 VAL A C 1
ATOM 1829 O O . VAL A 1 234 ? -5.399 -1.386 -6.540 1.00 97.62 234 VAL A O 1
ATOM 1832 N N . ILE A 1 235 ? -3.304 -0.700 -6.202 1.00 97.31 235 ILE A N 1
ATOM 1833 C CA . ILE A 1 235 ? -3.514 0.599 -6.864 1.00 97.31 235 ILE A CA 1
ATOM 1834 C C . ILE A 1 235 ? -3.608 0.460 -8.386 1.00 97.31 235 ILE A C 1
ATOM 1836 O O . ILE A 1 235 ? -4.492 1.057 -8.998 1.00 97.31 235 ILE A O 1
ATOM 1840 N N . GLU A 1 236 ? -2.702 -0.294 -9.005 1.00 94.44 236 GLU A N 1
ATOM 1841 C CA . GLU A 1 236 ? -2.618 -0.444 -10.465 1.00 94.44 236 GLU A CA 1
ATOM 1842 C C . GLU A 1 236 ? -3.799 -1.231 -11.047 1.00 94.44 236 GLU A C 1
ATOM 1844 O O . GLU A 1 236 ? -4.141 -1.056 -12.214 1.00 94.44 236 GLU A O 1
ATOM 1849 N N . THR A 1 237 ? -4.461 -2.046 -10.223 1.00 93.50 237 THR A N 1
ATOM 1850 C CA . THR A 1 237 ? -5.743 -2.696 -10.547 1.00 93.50 237 THR A CA 1
ATOM 1851 C C . THR A 1 237 ? -6.956 -1.829 -10.199 1.00 93.50 237 THR A C 1
ATOM 1853 O O . THR A 1 237 ? -8.099 -2.241 -10.367 1.00 93.50 237 THR A O 1
ATOM 1856 N N . GLY A 1 238 ? -6.731 -0.599 -9.726 1.00 94.12 238 GLY A N 1
ATOM 1857 C CA . GLY A 1 238 ? -7.781 0.368 -9.433 1.00 94.12 238 GLY A CA 1
ATOM 1858 C C . GLY A 1 238 ? -8.609 0.047 -8.189 1.00 94.12 238 GLY A C 1
ATOM 1859 O O . GLY A 1 238 ? -9.679 0.634 -8.042 1.00 94.12 238 GLY A O 1
ATOM 1860 N N . ARG A 1 239 ? -8.135 -0.832 -7.300 1.00 96.38 239 ARG A N 1
ATOM 1861 C CA . ARG A 1 239 ? -8.873 -1.311 -6.120 1.00 96.38 239 ARG A CA 1
ATOM 1862 C C . ARG A 1 239 ? -8.717 -0.426 -4.890 1.00 96.38 239 ARG A C 1
ATOM 1864 O O . ARG A 1 239 ? -9.598 -0.419 -4.043 1.00 96.38 239 ARG A O 1
ATOM 1871 N N . TYR A 1 240 ? -7.645 0.352 -4.775 1.00 98.25 240 TYR A N 1
ATOM 1872 C CA . TYR A 1 240 ? -7.505 1.319 -3.682 1.00 98.25 240 TYR A CA 1
ATOM 1873 C C . TYR A 1 240 ? -8.142 2.667 -4.046 1.00 98.25 240 TYR A C 1
ATOM 1875 O O . TYR A 1 240 ? -7.804 3.241 -5.086 1.00 98.25 240 TYR A O 1
ATOM 1883 N N . LYS A 1 241 ? -9.030 3.196 -3.190 1.00 98.25 241 LYS A N 1
ATOM 1884 C CA . LYS A 1 241 ? -9.701 4.495 -3.383 1.00 98.25 241 LYS A CA 1
ATOM 1885 C C . LYS A 1 241 ? -9.664 5.364 -2.127 1.00 98.25 241 LYS A C 1
ATOM 1887 O O . LYS A 1 241 ? -10.341 5.080 -1.142 1.00 98.25 241 LYS A O 1
ATOM 1892 N N . GLU A 1 242 ? -8.950 6.477 -2.206 1.00 97.62 242 GLU A N 1
ATOM 1893 C CA . GLU A 1 242 ? -8.970 7.572 -1.236 1.00 97.62 242 GLU A CA 1
ATOM 1894 C C . GLU A 1 242 ? -10.240 8.426 -1.419 1.00 97.62 242 GLU A C 1
ATOM 1896 O O . GLU A 1 242 ? -10.737 8.563 -2.538 1.00 97.62 242 GLU A O 1
ATOM 1901 N N . TYR A 1 243 ? -10.806 8.984 -0.346 1.00 95.69 243 TYR A N 1
ATOM 1902 C CA . TYR A 1 243 ? -12.027 9.794 -0.458 1.00 95.69 243 TYR A CA 1
ATOM 1903 C C . TYR A 1 243 ? -11.762 11.150 -1.134 1.00 95.69 243 TYR A C 1
ATOM 1905 O O . TYR A 1 243 ? -10.638 11.645 -1.185 1.00 95.69 243 TYR A O 1
ATOM 1913 N N . LYS A 1 244 ? -12.804 11.807 -1.643 1.00 92.56 244 LYS A N 1
ATOM 1914 C CA . LYS A 1 244 ? -12.735 13.214 -2.055 1.00 92.56 244 LYS A CA 1
ATOM 1915 C C . LYS A 1 244 ? -12.619 14.106 -0.832 1.00 92.56 244 LYS A C 1
ATOM 1917 O O . LYS A 1 244 ? -13.324 13.885 0.149 1.00 92.56 244 LYS A O 1
ATOM 1922 N N . GLY A 1 245 ? -11.793 15.144 -0.922 1.00 83.19 245 GLY A N 1
ATOM 1923 C CA . GLY A 1 245 ? -11.678 16.132 0.144 1.00 83.19 245 GLY A CA 1
ATOM 1924 C C . GLY A 1 245 ? -13.044 16.691 0.539 1.00 83.19 245 GLY A C 1
ATOM 1925 O O . GLY A 1 245 ? -13.813 17.131 -0.315 1.00 83.19 245 GLY A O 1
ATOM 1926 N N . SER A 1 246 ? -13.326 16.689 1.840 1.00 73.62 246 SER A N 1
ATOM 1927 C CA . SER A 1 246 ? -14.544 17.237 2.453 1.00 73.62 246 SER A CA 1
ATOM 1928 C C . SER A 1 246 ? -14.608 18.773 2.423 1.00 73.62 246 SER A C 1
ATOM 1930 O O . SER A 1 246 ? -15.535 19.367 2.967 1.00 73.62 246 SER A O 1
ATOM 1932 N N . GLY A 1 247 ? -13.621 19.440 1.815 1.00 70.00 247 GLY A N 1
ATOM 1933 C CA . GLY A 1 247 ? -13.464 20.890 1.907 1.00 70.00 247 GLY A CA 1
ATOM 1934 C C . GLY A 1 247 ? -13.242 21.332 3.356 1.00 70.00 247 GLY A C 1
ATOM 1935 O O . GLY A 1 247 ? -12.538 20.668 4.112 1.00 70.00 247 GLY A O 1
ATOM 1936 N N . ASP A 1 248 ? -13.857 22.450 3.743 1.00 68.69 248 ASP A N 1
ATOM 1937 C CA . ASP A 1 248 ? -13.750 23.010 5.099 1.00 68.69 248 ASP A CA 1
ATOM 1938 C C . ASP A 1 248 ? -14.785 22.442 6.094 1.00 68.69 248 ASP A C 1
ATOM 1940 O O . ASP A 1 248 ? -14.795 22.855 7.258 1.00 68.69 248 ASP A O 1
ATOM 1944 N N . GLU A 1 249 ? -15.661 21.521 5.663 1.00 77.69 249 GLU A N 1
ATOM 1945 C CA . GLU A 1 249 ? -16.733 20.958 6.504 1.00 77.69 249 GLU A CA 1
ATOM 1946 C C . GLU A 1 249 ? -16.182 20.071 7.627 1.00 77.69 249 GLU A C 1
ATOM 1948 O O . GLU A 1 249 ? -16.640 20.156 8.767 1.00 77.69 249 GLU A O 1
ATOM 1953 N N . ASP A 1 250 ? -15.148 19.280 7.326 1.00 85.50 250 ASP A N 1
ATOM 1954 C CA . ASP A 1 250 ? -14.400 18.493 8.307 1.00 85.50 250 ASP A CA 1
ATOM 1955 C C . ASP A 1 250 ? -12.909 18.818 8.198 1.00 85.50 250 ASP A C 1
ATOM 1957 O O . ASP A 1 250 ? -12.164 18.235 7.404 1.00 85.50 250 ASP A O 1
ATOM 1961 N N . ARG A 1 251 ? -12.484 19.797 9.002 1.00 88.31 251 ARG A N 1
ATOM 1962 C CA . ARG A 1 251 ? -11.107 20.308 8.995 1.00 88.31 251 ARG A CA 1
ATOM 1963 C C . ARG A 1 251 ? -10.082 19.256 9.391 1.00 88.31 251 ARG A C 1
ATOM 1965 O O . ARG A 1 251 ? -8.955 19.320 8.908 1.00 88.31 251 ARG A O 1
ATOM 1972 N N . GLU A 1 252 ? -10.442 18.328 10.275 1.00 89.31 252 GLU A N 1
ATOM 1973 C CA . GLU A 1 252 ? -9.502 17.307 10.733 1.00 89.31 252 GLU A CA 1
ATOM 1974 C C . GLU A 1 252 ? -9.333 16.221 9.674 1.00 89.31 252 GLU A C 1
ATOM 1976 O O . GLU A 1 252 ? -8.198 15.882 9.337 1.00 89.31 252 GLU A O 1
ATOM 1981 N N . ALA A 1 253 ? -10.429 15.763 9.057 1.00 90.50 253 ALA A N 1
ATOM 1982 C CA . ALA A 1 253 ? -10.351 14.857 7.913 1.00 90.50 253 ALA A CA 1
ATOM 1983 C C . ALA A 1 253 ? -9.544 15.479 6.760 1.00 90.50 253 ALA A C 1
ATOM 1985 O O . ALA A 1 253 ? -8.642 14.838 6.221 1.00 90.50 253 ALA A O 1
ATOM 1986 N N . ALA A 1 254 ? -9.784 16.755 6.436 1.00 91.69 254 ALA A N 1
ATOM 1987 C CA . ALA A 1 254 ? -9.020 17.470 5.415 1.00 91.69 254 ALA A CA 1
ATOM 1988 C C . ALA A 1 254 ? -7.526 17.595 5.773 1.00 91.69 254 ALA A C 1
ATOM 1990 O O . ALA A 1 254 ? -6.661 17.412 4.910 1.00 91.69 254 ALA A O 1
ATOM 1991 N N . ARG A 1 255 ? -7.197 17.868 7.046 1.00 92.44 255 ARG A N 1
ATOM 1992 C CA . ARG A 1 255 ? -5.809 17.924 7.532 1.00 92.44 255 ARG A CA 1
ATOM 1993 C C . ARG A 1 255 ? -5.119 16.571 7.381 1.00 92.44 255 ARG A C 1
ATOM 1995 O O . ARG A 1 255 ? -4.036 16.518 6.801 1.00 92.44 255 ARG A O 1
ATOM 2002 N N . ILE A 1 256 ? -5.731 15.498 7.883 1.00 93.25 256 ILE A N 1
ATOM 2003 C CA . ILE A 1 256 ? -5.161 14.145 7.829 1.00 93.25 256 ILE A CA 1
ATOM 2004 C C . ILE A 1 256 ? -5.013 13.682 6.378 1.00 93.25 256 ILE A C 1
ATOM 2006 O O . ILE A 1 256 ? -3.981 13.124 6.010 1.00 93.25 256 ILE A O 1
ATOM 2010 N N . GLN A 1 257 ? -5.993 13.967 5.519 1.00 94.00 257 GLN A N 1
ATOM 2011 C CA . GLN A 1 257 ? -5.895 13.642 4.101 1.00 94.00 257 GLN A CA 1
ATOM 2012 C C . GLN A 1 257 ? -4.726 14.365 3.423 1.00 94.00 257 GLN A C 1
ATOM 2014 O O . GLN A 1 257 ? -3.997 13.768 2.630 1.00 94.00 257 GLN A O 1
ATOM 2019 N N . LYS A 1 258 ? -4.516 15.647 3.743 1.00 92.50 258 LYS A N 1
ATOM 2020 C CA . LYS A 1 258 ? -3.365 16.399 3.238 1.00 92.50 258 LYS A CA 1
ATOM 2021 C C . LYS A 1 258 ? -2.046 15.776 3.696 1.00 92.50 258 LYS A C 1
ATOM 2023 O O . LYS A 1 258 ? -1.117 15.704 2.897 1.00 92.50 258 LYS A O 1
ATOM 2028 N N . VAL A 1 259 ? -1.969 15.317 4.949 1.00 93.19 259 VAL A N 1
ATOM 2029 C CA . VAL A 1 259 ? -0.808 14.564 5.446 1.00 93.19 259 VAL A CA 1
ATOM 2030 C C . VAL A 1 259 ? -0.613 13.307 4.604 1.00 93.19 259 VAL A C 1
ATOM 2032 O O . VAL A 1 259 ? 0.458 13.148 4.039 1.00 93.19 259 VAL A O 1
ATOM 2035 N N . PHE A 1 260 ? -1.642 12.476 4.418 1.00 96.19 260 PHE A N 1
ATOM 2036 C CA . PHE A 1 260 ? -1.546 11.268 3.590 1.00 96.19 260 PHE A CA 1
ATOM 2037 C C . PHE A 1 260 ? -0.999 11.548 2.179 1.00 96.19 260 PHE A C 1
ATOM 2039 O O . PHE A 1 260 ? -0.030 10.912 1.767 1.00 96.19 260 PHE A O 1
ATOM 2046 N N . TRP A 1 261 ? -1.550 12.529 1.456 1.00 94.75 261 TRP A N 1
ATOM 2047 C CA . TRP A 1 261 ? -1.064 12.859 0.109 1.00 94.75 261 TRP A CA 1
ATOM 2048 C C . TRP A 1 261 ? 0.371 13.379 0.101 1.00 94.75 261 TRP A C 1
ATOM 2050 O O . TRP A 1 261 ? 1.139 13.024 -0.787 1.00 94.75 261 TRP A O 1
ATOM 2060 N N . MET A 1 262 ? 0.770 14.138 1.119 1.00 92.56 262 MET A N 1
ATOM 2061 C CA . MET A 1 262 ? 2.156 14.568 1.283 1.00 92.56 262 MET A CA 1
ATOM 2062 C C . MET A 1 262 ? 3.104 13.375 1.473 1.00 92.56 262 MET A C 1
ATOM 2064 O O . MET A 1 262 ? 4.196 13.369 0.903 1.00 92.56 262 MET A O 1
ATOM 2068 N N . GLN A 1 263 ? 2.693 12.346 2.222 1.00 95.06 263 GLN A N 1
ATOM 2069 C CA . GLN A 1 263 ? 3.473 11.110 2.360 1.00 95.06 263 GLN A CA 1
ATOM 2070 C C . GLN A 1 263 ? 3.563 10.361 1.025 1.00 95.06 263 GLN A C 1
ATOM 2072 O O . GLN A 1 263 ? 4.647 9.932 0.638 1.00 95.06 263 GLN A O 1
ATOM 2077 N N . VAL A 1 264 ? 2.455 10.261 0.281 1.00 95.94 264 VAL A N 1
ATOM 2078 C CA . VAL A 1 264 ? 2.416 9.655 -1.064 1.00 95.94 264 VAL A CA 1
ATOM 2079 C C . VAL A 1 264 ? 3.374 10.369 -2.025 1.00 95.94 264 VAL A C 1
ATOM 2081 O O . VAL A 1 264 ? 4.159 9.711 -2.706 1.00 95.94 264 VAL A O 1
ATOM 2084 N N . GLU A 1 265 ? 3.347 11.704 -2.055 1.00 92.56 265 GLU A N 1
ATOM 2085 C CA . GLU A 1 265 ? 4.189 12.535 -2.929 1.00 92.56 265 GLU A CA 1
ATOM 2086 C C . GLU A 1 265 ? 5.684 12.411 -2.611 1.00 92.56 265 GLU A C 1
ATOM 2088 O O . GLU A 1 265 ? 6.517 12.421 -3.519 1.00 92.56 265 GLU A O 1
ATOM 2093 N N . ASN A 1 266 ? 6.030 12.284 -1.328 1.00 90.44 266 ASN A N 1
ATOM 2094 C CA . ASN A 1 266 ? 7.418 12.192 -0.876 1.00 90.44 266 ASN A CA 1
ATOM 2095 C C . ASN A 1 266 ? 7.934 10.752 -0.774 1.00 90.44 266 ASN A C 1
ATOM 2097 O O . ASN A 1 266 ? 9.133 10.548 -0.569 1.00 90.44 266 ASN A O 1
ATOM 2101 N N . CYS A 1 267 ? 7.067 9.750 -0.925 1.00 94.69 267 CYS A N 1
ATOM 2102 C CA . CYS A 1 267 ? 7.470 8.358 -0.839 1.00 94.69 267 CYS A CA 1
ATOM 2103 C C . CYS A 1 267 ? 8.370 7.983 -2.016 1.00 94.69 267 CYS A C 1
ATOM 2105 O O . CYS A 1 267 ? 8.006 8.090 -3.193 1.00 94.69 267 CYS A O 1
ATOM 2107 N N . GLN A 1 268 ? 9.542 7.457 -1.687 1.00 92.44 268 GLN A N 1
ATOM 2108 C CA . GLN A 1 268 ? 10.505 6.960 -2.653 1.00 92.44 268 GLN A CA 1
ATOM 2109 C C . GLN A 1 268 ? 10.562 5.442 -2.601 1.00 92.44 268 GLN A C 1
ATOM 2111 O O . GLN A 1 268 ? 10.204 4.815 -1.606 1.00 92.44 268 GLN A O 1
ATOM 2116 N N . SER A 1 269 ? 11.023 4.844 -3.692 1.00 92.25 269 SER A N 1
ATOM 2117 C CA . SER A 1 269 ? 11.319 3.419 -3.750 1.00 92.25 269 SER A CA 1
ATOM 2118 C C . SER A 1 269 ? 12.686 3.181 -4.376 1.00 92.25 269 SER A C 1
ATOM 2120 O O . SER A 1 269 ? 13.132 3.916 -5.262 1.00 92.25 269 SER A O 1
ATOM 2122 N N . ARG A 1 270 ? 13.359 2.140 -3.889 1.00 88.88 270 ARG A N 1
ATOM 2123 C CA . ARG A 1 270 ? 14.615 1.635 -4.425 1.00 88.88 270 ARG A CA 1
ATOM 2124 C C . ARG A 1 270 ? 14.609 0.117 -4.443 1.00 88.88 270 ARG A C 1
ATOM 2126 O O . ARG A 1 270 ? 14.509 -0.524 -3.395 1.00 88.88 270 ARG A O 1
ATOM 2133 N N . VAL A 1 271 ? 14.801 -0.461 -5.626 1.00 87.75 271 VAL A N 1
ATOM 2134 C CA . VAL A 1 271 ? 14.983 -1.911 -5.772 1.00 87.75 271 VAL A CA 1
ATOM 2135 C C . VAL A 1 271 ? 16.442 -2.258 -5.489 1.00 87.75 271 VAL A C 1
ATOM 2137 O O . VAL A 1 271 ? 17.358 -1.722 -6.115 1.00 87.75 271 VAL A O 1
ATOM 2140 N N . LEU A 1 272 ? 16.663 -3.139 -4.515 1.00 84.50 272 LEU A N 1
ATOM 2141 C CA . LEU A 1 272 ? 17.991 -3.569 -4.101 1.00 84.50 272 LEU A CA 1
ATOM 2142 C C . LEU A 1 272 ? 18.590 -4.582 -5.077 1.00 84.50 272 LEU A C 1
ATOM 2144 O O . LEU A 1 272 ? 17.908 -5.451 -5.630 1.00 84.50 272 LEU A O 1
ATOM 2148 N N . ASP A 1 273 ? 19.910 -4.508 -5.219 1.00 75.81 273 ASP A N 1
ATOM 2149 C CA . ASP A 1 273 ? 20.677 -5.515 -5.935 1.00 75.81 273 ASP A CA 1
ATOM 2150 C C . ASP A 1 273 ? 20.701 -6.822 -5.127 1.00 75.81 273 ASP A C 1
ATOM 2152 O O . ASP A 1 273 ? 21.077 -6.852 -3.957 1.00 75.81 273 ASP A O 1
ATOM 2156 N N . GLY A 1 274 ? 20.274 -7.918 -5.751 1.00 74.56 274 GLY A N 1
ATOM 2157 C CA . GLY A 1 274 ? 20.225 -9.240 -5.130 1.00 74.56 274 GLY A CA 1
ATOM 2158 C C . GLY A 1 274 ? 19.222 -10.176 -5.811 1.00 74.56 274 GLY A C 1
ATOM 2159 O O . GLY A 1 274 ? 18.453 -9.730 -6.673 1.00 74.56 274 GLY A O 1
ATOM 2160 N N . PRO A 1 275 ? 19.222 -11.475 -5.454 1.00 73.56 275 PRO A N 1
ATOM 2161 C CA . PRO A 1 275 ? 18.304 -12.461 -6.026 1.00 73.56 275 PRO A CA 1
ATOM 2162 C C . PRO A 1 275 ? 16.846 -12.214 -5.613 1.00 73.56 275 PRO A C 1
ATOM 2164 O O . PRO A 1 275 ? 15.950 -12.454 -6.410 1.00 73.56 275 PRO A O 1
ATOM 2167 N N . GLY A 1 276 ? 16.611 -11.678 -4.410 1.00 73.81 276 GLY A N 1
ATOM 2168 C CA . GLY A 1 276 ? 15.263 -11.458 -3.871 1.00 73.81 276 GLY A CA 1
ATOM 2169 C C . GLY A 1 276 ? 14.550 -10.191 -4.350 1.00 73.81 276 GLY A C 1
ATOM 2170 O O . GLY A 1 276 ? 13.401 -10.001 -3.980 1.00 73.81 276 GLY A O 1
ATOM 2171 N N . LYS A 1 277 ? 15.219 -9.316 -5.122 1.00 80.62 277 LYS A N 1
ATOM 2172 C CA . LYS A 1 277 ? 14.649 -8.064 -5.675 1.00 80.62 277 LYS A CA 1
ATOM 2173 C C . LYS A 1 277 ? 13.824 -7.253 -4.666 1.00 80.62 277 LYS A C 1
ATOM 2175 O O . LYS A 1 277 ? 12.775 -6.708 -4.998 1.00 80.62 277 LYS A O 1
ATOM 2180 N N . LEU A 1 278 ? 14.320 -7.177 -3.431 1.00 88.25 278 LEU A N 1
ATOM 2181 C CA . LEU A 1 278 ? 13.648 -6.449 -2.363 1.00 88.25 278 LEU A CA 1
ATOM 2182 C C . LEU A 1 278 ? 13.539 -4.968 -2.726 1.00 88.25 278 LEU A C 1
ATOM 2184 O O . LEU A 1 278 ? 14.520 -4.351 -3.146 1.00 88.25 278 LEU A O 1
ATOM 2188 N N . MET A 1 279 ? 12.359 -4.401 -2.524 1.00 91.75 279 MET A N 1
ATOM 2189 C CA . MET A 1 279 ? 12.089 -2.978 -2.624 1.00 91.75 279 MET A CA 1
ATOM 2190 C C . MET A 1 279 ? 12.165 -2.357 -1.234 1.00 91.75 279 MET A C 1
ATOM 2192 O O . MET A 1 279 ? 11.406 -2.713 -0.334 1.00 91.75 279 MET A O 1
ATOM 2196 N N . ARG A 1 280 ? 13.071 -1.395 -1.064 1.00 92.12 280 ARG A N 1
ATOM 2197 C CA . ARG A 1 280 ? 12.983 -0.441 0.043 1.00 92.12 280 ARG A CA 1
ATOM 2198 C C . ARG A 1 280 ? 12.100 0.704 -0.400 1.00 92.12 280 ARG A C 1
ATOM 2200 O O . ARG A 1 280 ? 12.316 1.240 -1.482 1.00 92.12 280 ARG A O 1
ATOM 2207 N N . TRP A 1 281 ? 11.135 1.069 0.423 1.00 94.94 281 TRP A N 1
ATOM 2208 C CA . TRP A 1 281 ? 10.245 2.181 0.145 1.00 94.94 281 TRP A CA 1
ATOM 2209 C C . TRP A 1 281 ? 9.772 2.829 1.442 1.00 94.94 281 TRP A C 1
ATOM 2211 O O . TRP A 1 281 ? 9.863 2.221 2.513 1.00 94.94 281 TRP A O 1
ATOM 2221 N N . GLY A 1 282 ? 9.325 4.070 1.317 1.00 93.75 282 GLY A N 1
ATOM 2222 C CA . GLY A 1 282 ? 8.924 4.936 2.416 1.00 93.75 282 GLY A CA 1
ATOM 2223 C C . GLY A 1 282 ? 9.310 6.380 2.121 1.00 93.75 282 GLY A C 1
ATOM 2224 O O . GLY A 1 282 ? 9.926 6.684 1.090 1.00 93.75 282 GLY A O 1
ATOM 2225 N N . VAL A 1 283 ? 8.954 7.279 3.028 1.00 91.62 283 VAL A N 1
ATOM 2226 C CA . VAL A 1 283 ? 9.438 8.660 2.984 1.00 91.62 283 VAL A CA 1
ATOM 2227 C C . VAL A 1 283 ? 10.887 8.674 3.491 1.00 91.62 283 VAL A C 1
ATOM 2229 O O . VAL A 1 283 ? 11.151 8.120 4.556 1.00 91.62 283 VAL A O 1
ATOM 2232 N N . PRO A 1 284 ? 11.857 9.244 2.749 1.00 90.12 284 PRO A N 1
ATOM 2233 C CA . PRO A 1 284 ? 13.242 9.290 3.210 1.00 90.12 284 PRO A CA 1
ATOM 2234 C C . PRO A 1 284 ? 13.396 10.043 4.535 1.00 90.12 284 PRO A C 1
ATOM 2236 O O . PRO A 1 284 ? 12.790 11.100 4.728 1.00 90.12 284 PRO A O 1
ATOM 2239 N N . ASP A 1 285 ? 14.277 9.547 5.401 1.00 85.00 285 ASP A N 1
ATOM 2240 C CA . ASP A 1 285 ? 14.587 10.191 6.677 1.00 85.00 285 ASP A CA 1
ATOM 2241 C C . ASP A 1 285 ? 15.006 11.655 6.493 1.00 85.00 285 ASP A C 1
ATOM 2243 O O . ASP A 1 285 ? 15.788 12.004 5.604 1.00 85.00 285 ASP A O 1
ATOM 2247 N N . GLY A 1 286 ? 14.479 12.530 7.352 1.00 85.56 286 GLY A N 1
ATOM 2248 C CA . GLY A 1 286 ? 14.775 13.961 7.309 1.00 85.56 286 GLY A CA 1
ATOM 2249 C C . GLY A 1 286 ? 14.036 14.737 6.214 1.00 85.56 286 GLY A C 1
ATOM 2250 O O . GLY A 1 286 ? 14.258 15.945 6.093 1.00 85.56 286 GLY A O 1
ATOM 2251 N N . THR A 1 287 ? 13.144 14.094 5.449 1.00 85.81 287 THR A N 1
ATOM 2252 C CA . THR A 1 287 ? 12.241 14.795 4.525 1.00 85.81 287 THR A CA 1
ATOM 2253 C C . THR A 1 287 ? 11.386 15.795 5.295 1.00 85.81 287 THR A C 1
ATOM 2255 O O . THR A 1 287 ? 10.837 15.483 6.354 1.00 85.81 287 THR A O 1
ATOM 2258 N N . ARG A 1 288 ? 11.279 17.018 4.768 1.00 84.56 288 ARG A N 1
ATOM 2259 C CA . ARG A 1 288 ? 10.518 18.105 5.387 1.00 84.56 288 ARG A CA 1
ATOM 2260 C C . ARG A 1 288 ? 9.507 18.691 4.425 1.00 84.56 288 ARG A C 1
ATOM 2262 O O . ARG A 1 288 ? 9.812 18.923 3.258 1.00 84.56 288 ARG A O 1
ATOM 2269 N N . ASP A 1 289 ? 8.333 18.993 4.959 1.00 78.50 289 ASP A N 1
ATOM 2270 C CA . ASP A 1 289 ? 7.316 19.753 4.251 1.00 78.50 289 ASP A CA 1
ATOM 2271 C C . ASP A 1 289 ? 7.824 21.181 4.002 1.00 78.50 289 ASP A C 1
ATOM 2273 O O . ASP A 1 289 ? 8.265 21.876 4.920 1.00 78.50 289 ASP A O 1
ATOM 2277 N N . VAL A 1 290 ? 7.763 21.625 2.747 1.00 73.62 290 VAL A N 1
ATOM 2278 C CA . VAL A 1 290 ? 8.316 22.922 2.322 1.00 73.62 290 VAL A CA 1
ATOM 2279 C C . VAL A 1 290 ? 7.544 24.102 2.924 1.00 73.62 290 VAL A C 1
ATOM 2281 O O . VAL A 1 290 ? 8.121 25.166 3.137 1.00 73.62 290 VAL A O 1
ATOM 2284 N N . GLY A 1 291 ? 6.249 23.937 3.209 1.00 72.50 291 GLY A N 1
ATOM 2285 C CA . GLY A 1 291 ? 5.400 25.010 3.731 1.00 72.50 291 GLY A CA 1
ATOM 2286 C C . GLY A 1 291 ? 5.498 25.201 5.246 1.00 72.50 291 GLY A C 1
ATOM 2287 O O . GLY A 1 291 ? 5.382 26.321 5.736 1.00 72.50 291 GLY A O 1
ATOM 2288 N N . THR A 1 292 ? 5.702 24.119 5.992 1.00 79.56 292 THR A N 1
ATOM 2289 C CA . THR A 1 292 ? 5.634 24.075 7.459 1.00 79.56 292 THR A CA 1
ATOM 2290 C C . THR A 1 292 ? 6.980 23.779 8.114 1.00 79.56 292 THR A C 1
ATOM 2292 O O . THR A 1 292 ? 7.157 24.079 9.292 1.00 79.56 292 THR A O 1
ATOM 2295 N N . GLY A 1 293 ? 7.933 23.191 7.384 1.00 78.81 293 GLY A N 1
ATOM 2296 C CA . GLY A 1 293 ? 9.236 22.761 7.899 1.00 78.81 293 GLY A CA 1
ATOM 2297 C C . GLY A 1 293 ? 9.190 21.514 8.790 1.00 78.81 293 GLY A C 1
ATOM 2298 O O . GLY A 1 293 ? 10.237 21.073 9.278 1.00 78.81 293 GLY A O 1
ATOM 2299 N N . ASN A 1 294 ? 8.006 20.936 9.012 1.00 83.50 294 ASN A N 1
ATOM 2300 C CA . ASN A 1 294 ? 7.832 19.720 9.801 1.00 83.50 294 ASN A CA 1
ATOM 2301 C C . ASN A 1 294 ? 8.386 18.498 9.063 1.00 83.50 294 ASN A C 1
ATOM 2303 O O . ASN A 1 294 ? 8.444 18.486 7.835 1.00 83.50 294 ASN A O 1
ATOM 2307 N N . LEU A 1 295 ? 8.796 17.483 9.826 1.00 87.38 295 LEU A N 1
ATOM 2308 C CA . LEU A 1 295 ? 9.179 16.192 9.257 1.00 87.38 295 LEU A CA 1
ATOM 2309 C C . LEU A 1 295 ? 7.967 15.525 8.603 1.00 87.38 295 LEU A C 1
ATOM 2311 O O . LEU A 1 295 ? 6.844 15.641 9.098 1.00 87.38 295 LEU A O 1
ATOM 2315 N N . VAL A 1 296 ? 8.220 14.842 7.491 1.00 88.94 296 VAL A N 1
ATOM 2316 C CA . VAL A 1 296 ? 7.242 13.999 6.804 1.00 88.94 296 VAL A CA 1
ATOM 2317 C C . VAL A 1 296 ? 7.576 12.549 7.136 1.00 88.94 296 VAL A C 1
ATOM 2319 O O . VAL A 1 296 ? 8.681 12.097 6.851 1.00 88.94 296 VAL A O 1
ATOM 2322 N N . HIS A 1 297 ? 6.625 11.854 7.750 1.00 91.00 297 HIS A N 1
ATOM 2323 C CA . HIS A 1 297 ? 6.707 10.429 8.095 1.00 91.00 297 HIS A CA 1
ATOM 2324 C C . HIS A 1 297 ? 5.951 9.588 7.049 1.00 91.00 297 HIS A C 1
ATOM 2326 O O . HIS A 1 297 ? 5.359 10.162 6.136 1.00 91.00 297 HIS A O 1
ATOM 2332 N N . ASP A 1 298 ? 5.954 8.255 7.148 1.00 93.44 298 ASP A N 1
ATOM 2333 C CA . ASP A 1 298 ? 5.205 7.356 6.252 1.00 93.44 298 ASP A CA 1
ATOM 2334 C C . ASP A 1 298 ? 4.014 6.633 6.921 1.00 93.44 298 ASP A C 1
ATOM 2336 O O . ASP A 1 298 ? 3.350 5.845 6.254 1.00 93.44 298 ASP A O 1
ATOM 2340 N N . ASP A 1 299 ? 3.664 6.960 8.173 1.00 93.88 299 ASP A N 1
ATOM 2341 C CA . ASP A 1 299 ? 2.669 6.224 8.982 1.00 93.88 299 ASP A CA 1
ATOM 2342 C C . ASP A 1 299 ? 1.291 6.031 8.300 1.00 93.88 299 ASP A C 1
ATOM 2344 O O . ASP A 1 299 ? 0.722 4.939 8.258 1.00 93.88 299 ASP A O 1
ATOM 2348 N N . MET A 1 300 ? 0.720 7.091 7.712 1.00 95.62 300 MET A N 1
ATOM 2349 C CA . MET A 1 300 ? -0.599 7.034 7.054 1.00 95.62 300 MET A CA 1
ATOM 2350 C C . MET A 1 300 ? -0.557 6.229 5.759 1.00 95.62 300 MET A C 1
ATOM 2352 O O . MET A 1 300 ? -1.550 5.600 5.372 1.00 95.62 300 MET A O 1
ATOM 2356 N N . LEU A 1 301 ? 0.581 6.280 5.071 1.00 97.25 301 LEU A N 1
ATOM 2357 C CA . LEU A 1 301 ? 0.841 5.530 3.857 1.00 97.25 301 LEU A CA 1
ATOM 2358 C C . LEU A 1 301 ? 1.069 4.045 4.163 1.00 97.25 301 LEU A C 1
ATOM 2360 O O . LEU A 1 301 ? 0.507 3.199 3.469 1.00 97.25 301 LEU A O 1
ATOM 2364 N N . ILE A 1 302 ? 1.829 3.722 5.211 1.00 97.06 302 ILE A N 1
ATOM 2365 C CA . ILE A 1 302 ? 2.042 2.349 5.683 1.00 97.06 302 ILE A CA 1
ATOM 2366 C C . ILE A 1 302 ? 0.725 1.746 6.177 1.00 97.06 302 ILE A C 1
ATOM 2368 O O . ILE A 1 302 ? 0.348 0.661 5.726 1.00 97.06 302 ILE A O 1
ATOM 2372 N N . SER A 1 303 ? -0.028 2.484 6.998 1.00 98.06 303 SER A N 1
ATOM 2373 C CA . SER A 1 303 ? -1.387 2.120 7.413 1.00 98.06 303 SER A CA 1
ATOM 2374 C C . SER A 1 303 ? -2.284 1.814 6.209 1.00 98.06 303 SER A C 1
ATOM 2376 O O . SER A 1 303 ? -2.925 0.769 6.165 1.00 98.06 303 SER A O 1
ATOM 2378 N N . ALA A 1 304 ? -2.289 2.668 5.183 1.00 98.50 304 ALA A N 1
ATOM 2379 C CA . ALA A 1 304 ? -3.075 2.435 3.974 1.00 98.50 304 ALA A CA 1
ATOM 2380 C C . ALA A 1 304 ? -2.627 1.195 3.183 1.00 98.50 304 ALA A C 1
ATOM 2382 O O . ALA A 1 304 ? -3.473 0.472 2.654 1.00 98.50 304 ALA A O 1
ATOM 2383 N N . ALA A 1 305 ? -1.320 0.942 3.099 1.00 98.56 305 ALA A N 1
ATOM 2384 C CA . ALA A 1 305 ? -0.762 -0.165 2.329 1.00 98.56 305 ALA A CA 1
ATOM 2385 C C . ALA A 1 305 ? -1.134 -1.538 2.900 1.00 98.56 305 ALA A C 1
ATOM 2387 O O . ALA A 1 305 ? -1.260 -2.501 2.142 1.00 98.56 305 ALA A O 1
ATOM 2388 N N . MET A 1 306 ? -1.391 -1.622 4.211 1.00 98.44 306 MET A N 1
ATOM 2389 C CA . MET A 1 306 ? -1.868 -2.843 4.871 1.00 98.44 306 MET A CA 1
ATOM 2390 C C . MET A 1 306 ? -3.226 -3.338 4.365 1.00 98.44 306 MET A C 1
ATOM 2392 O O . MET A 1 306 ? -3.583 -4.474 4.662 1.00 98.44 306 MET A O 1
ATOM 2396 N N . CYS A 1 307 ? -3.951 -2.571 3.538 1.00 98.19 307 CYS A N 1
ATOM 2397 C CA . CYS A 1 307 ? -5.143 -3.087 2.862 1.00 98.19 307 CYS A CA 1
ATOM 2398 C C . CYS A 1 307 ? -4.837 -4.308 1.986 1.00 98.19 307 CYS A C 1
ATOM 2400 O O . CYS A 1 307 ? -5.684 -5.177 1.868 1.00 98.19 307 CYS A O 1
ATOM 2402 N N . TRP A 1 308 ? -3.622 -4.426 1.438 1.00 97.94 308 TRP A N 1
ATOM 2403 C CA . TRP A 1 308 ? -3.223 -5.603 0.665 1.00 97.94 308 TRP A CA 1
ATOM 2404 C C . TRP A 1 308 ? -3.267 -6.902 1.484 1.00 97.94 308 TRP A C 1
ATOM 2406 O O . TRP A 1 308 ? -3.567 -7.952 0.933 1.00 97.94 308 TRP A O 1
ATOM 2416 N N . VAL A 1 309 ? -3.038 -6.839 2.800 1.00 97.69 309 VAL A N 1
ATOM 2417 C CA . VAL A 1 309 ? -3.098 -8.019 3.683 1.00 97.69 309 VAL A CA 1
ATOM 2418 C C . VAL A 1 309 ? -4.507 -8.627 3.705 1.00 97.69 309 VAL A C 1
ATOM 2420 O O . VAL A 1 309 ? -4.661 -9.827 3.892 1.00 97.69 309 VAL A O 1
ATOM 2423 N N . LEU A 1 310 ? -5.536 -7.814 3.459 1.00 96.88 310 LEU A N 1
ATOM 2424 C CA . LEU A 1 310 ? -6.926 -8.260 3.391 1.00 96.88 310 LEU A CA 1
ATOM 2425 C C . LEU A 1 310 ? -7.261 -9.042 2.106 1.00 96.88 310 LEU A C 1
ATOM 2427 O O . LEU A 1 310 ? -8.341 -9.632 2.043 1.00 96.88 310 LEU A O 1
ATOM 2431 N N . ASP A 1 311 ? -6.376 -9.058 1.096 1.00 94.00 311 ASP A N 1
ATOM 2432 C CA . ASP A 1 311 ? -6.567 -9.861 -0.123 1.00 94.00 311 ASP A CA 1
ATOM 2433 C C . ASP A 1 311 ? -6.503 -11.371 0.187 1.00 94.00 311 ASP A C 1
ATOM 2435 O O . AS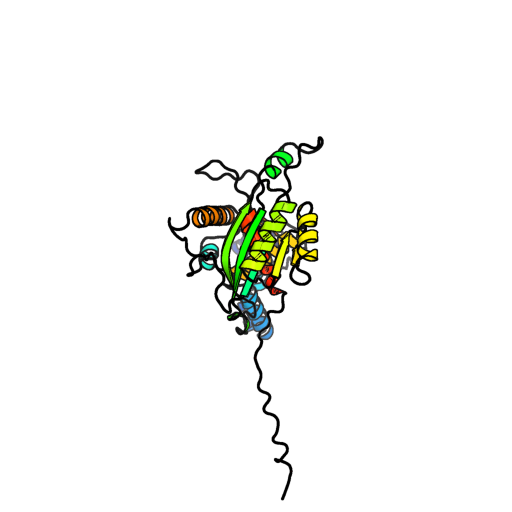P A 1 311 ? -7.097 -12.164 -0.541 1.00 94.00 311 ASP A O 1
ATOM 2439 N N . ASP A 1 312 ? -5.823 -11.762 1.272 1.00 91.44 312 ASP A N 1
ATOM 2440 C CA . ASP A 1 312 ? -5.703 -13.160 1.708 1.00 91.44 312 ASP A CA 1
ATOM 2441 C C . ASP A 1 312 ? -6.911 -13.634 2.543 1.00 91.44 312 ASP A C 1
ATOM 2443 O O . ASP A 1 312 ? -7.050 -14.828 2.822 1.00 91.44 312 ASP A O 1
ATOM 2447 N N . GLU A 1 313 ? -7.804 -12.719 2.932 1.00 91.12 313 GLU A N 1
ATOM 2448 C CA . GLU A 1 313 ? -8.961 -13.034 3.767 1.00 91.12 313 GLU A CA 1
ATOM 2449 C C . GLU A 1 313 ? -10.162 -13.515 2.952 1.00 91.12 313 GLU A C 1
ATOM 2451 O O . GLU A 1 313 ? -10.486 -13.020 1.868 1.00 91.12 313 GLU A O 1
ATOM 2456 N N . THR A 1 314 ? -10.894 -14.476 3.515 1.00 82.50 314 THR A N 1
ATOM 2457 C CA . THR A 1 314 ? -12.126 -14.973 2.905 1.00 82.50 314 THR A CA 1
ATOM 2458 C C . THR A 1 314 ? -13.293 -14.061 3.245 1.00 82.50 314 THR A C 1
ATOM 2460 O O . THR A 1 314 ? -13.870 -14.128 4.331 1.00 82.50 314 THR A O 1
ATOM 2463 N N . TRP A 1 315 ? -13.692 -13.243 2.281 1.00 82.44 315 TRP A N 1
ATOM 2464 C CA . TRP A 1 315 ? -14.889 -12.423 2.386 1.00 82.44 315 TRP A CA 1
ATOM 2465 C C . TRP A 1 315 ? -16.128 -13.276 2.111 1.00 82.44 315 TRP A C 1
ATOM 2467 O O . TRP A 1 315 ? -16.268 -13.879 1.047 1.00 82.44 315 TRP A O 1
ATOM 2477 N N . GLY A 1 316 ? -17.029 -13.362 3.090 1.00 63.31 316 GLY A N 1
ATOM 2478 C CA . GLY A 1 316 ? -18.246 -14.160 2.992 1.00 63.31 316 GLY A CA 1
ATOM 2479 C C . GLY A 1 316 ? -19.199 -13.630 1.921 1.00 63.31 316 GLY A C 1
ATOM 2480 O O . GLY A 1 316 ? -20.106 -12.861 2.219 1.00 63.31 316 GLY A O 1
ATOM 2481 N N . MET A 1 317 ? -19.050 -14.085 0.678 1.00 53.06 317 MET A N 1
ATOM 2482 C CA . MET A 1 317 ? -20.117 -14.003 -0.311 1.00 53.06 317 MET A CA 1
ATOM 2483 C C . MET A 1 317 ? -21.147 -15.072 0.039 1.00 53.06 317 MET A C 1
ATOM 2485 O O . MET A 1 317 ? -21.057 -16.210 -0.420 1.00 53.06 317 MET A O 1
ATOM 2489 N N . ALA A 1 318 ? -22.142 -14.742 0.858 1.00 42.28 318 ALA A N 1
ATOM 2490 C CA . ALA A 1 318 ? -23.320 -15.590 0.976 1.00 42.28 318 ALA A CA 1
ATOM 2491 C C . ALA A 1 318 ? -24.120 -15.519 -0.340 1.00 42.28 318 ALA A C 1
ATOM 2493 O O . ALA A 1 318 ? -25.187 -14.912 -0.404 1.00 42.28 318 ALA A O 1
ATOM 2494 N N . LYS A 1 319 ? -23.616 -16.138 -1.419 1.00 43.91 319 LYS A N 1
ATOM 2495 C CA . LYS A 1 319 ? -24.455 -16.515 -2.558 1.00 43.91 319 LYS A CA 1
ATOM 2496 C C . LYS A 1 319 ? -25.406 -17.579 -2.019 1.00 43.91 319 LYS A C 1
ATOM 2498 O O . LYS A 1 319 ? -25.052 -18.751 -1.930 1.00 43.91 319 LYS A O 1
ATOM 2503 N N . SER A 1 320 ? -26.591 -17.150 -1.586 1.00 43.25 320 SER A N 1
ATOM 2504 C CA . SER A 1 320 ? -27.695 -18.059 -1.283 1.00 43.25 320 SER A CA 1
ATOM 2505 C C . SER A 1 320 ? -28.012 -18.819 -2.563 1.00 43.25 320 SER A C 1
ATOM 2507 O O . SER A 1 320 ? -28.665 -18.298 -3.462 1.00 43.25 320 SER A O 1
ATOM 2509 N N . MET A 1 321 ? -27.479 -20.029 -2.680 1.00 43.53 321 MET A N 1
ATOM 2510 C CA . MET A 1 321 ? -27.810 -20.929 -3.768 1.00 43.53 321 MET A CA 1
ATOM 2511 C C . MET A 1 321 ? -29.058 -21.684 -3.323 1.00 43.53 321 MET A C 1
ATOM 2513 O O . MET A 1 321 ? -29.003 -22.495 -2.398 1.00 43.53 321 MET A O 1
ATOM 2517 N N . VAL A 1 322 ? -30.202 -21.374 -3.932 1.00 52.31 322 VAL A N 1
ATOM 2518 C CA . VAL A 1 322 ? -31.370 -22.249 -3.829 1.00 52.31 322 VAL A CA 1
ATOM 2519 C C . VAL A 1 322 ? -30.999 -23.505 -4.606 1.00 52.31 322 VAL A C 1
ATOM 2521 O O . VAL A 1 322 ? -30.901 -23.477 -5.829 1.00 52.31 322 VAL A O 1
ATOM 2524 N N . ILE A 1 323 ? -30.697 -24.587 -3.891 1.00 54.81 323 ILE A N 1
ATOM 2525 C CA . ILE A 1 323 ? -30.630 -25.906 -4.509 1.00 54.81 323 ILE A CA 1
ATOM 2526 C C . ILE A 1 323 ? -32.085 -26.284 -4.763 1.00 54.81 323 ILE A C 1
ATOM 2528 O O . ILE A 1 323 ? -32.820 -26.538 -3.807 1.00 54.81 323 ILE A O 1
ATOM 2532 N N . ASP A 1 324 ? -32.507 -26.282 -6.028 1.00 55.28 324 ASP A N 1
ATOM 2533 C CA . ASP A 1 324 ? -33.777 -26.892 -6.410 1.00 55.28 324 ASP A CA 1
ATOM 2534 C C . ASP A 1 324 ? -33.698 -28.372 -6.023 1.00 55.28 324 ASP A C 1
ATOM 2536 O O . ASP A 1 324 ? -32.997 -29.172 -6.648 1.00 55.28 324 ASP A O 1
ATOM 2540 N N . ALA A 1 325 ? -34.351 -28.726 -4.917 1.00 60.69 325 ALA A N 1
ATOM 2541 C CA . ALA A 1 325 ? -34.500 -30.114 -4.529 1.00 60.69 325 ALA A CA 1
ATOM 2542 C C . ALA A 1 325 ? -35.306 -30.814 -5.628 1.00 60.69 325 ALA A C 1
ATOM 2544 O O . ALA A 1 325 ? -36.377 -30.340 -6.008 1.00 60.69 325 ALA A O 1
ATOM 2545 N N . VAL A 1 326 ? -34.782 -31.930 -6.140 1.00 71.06 326 VAL A N 1
ATOM 2546 C CA . VAL A 1 326 ? -35.518 -32.790 -7.072 1.00 71.06 326 VAL A CA 1
ATOM 2547 C C . VAL A 1 326 ? -36.841 -33.167 -6.412 1.00 71.06 326 VAL A C 1
ATOM 2549 O O . VAL A 1 326 ? -36.847 -33.592 -5.254 1.00 71.06 326 VAL A O 1
ATOM 2552 N N . ASP A 1 327 ? -37.951 -32.965 -7.125 1.00 75.31 327 ASP A N 1
ATOM 2553 C CA . ASP A 1 327 ? -39.281 -33.314 -6.634 1.00 75.31 327 ASP A CA 1
ATOM 2554 C C . ASP A 1 327 ? -39.297 -34.815 -6.292 1.00 75.31 327 ASP A C 1
ATOM 2556 O O . ASP A 1 327 ? -39.129 -35.642 -7.191 1.00 75.31 327 ASP A O 1
ATOM 2560 N N . PRO A 1 328 ? -39.494 -35.206 -5.019 1.00 69.00 328 PRO A N 1
ATOM 2561 C CA . PRO A 1 328 ? -39.480 -36.611 -4.617 1.00 69.00 328 PRO A CA 1
ATOM 2562 C C . PRO A 1 328 ? -40.611 -37.439 -5.250 1.00 69.00 328 PRO A C 1
ATOM 2564 O O . PRO A 1 328 ? -40.629 -38.658 -5.089 1.00 69.00 328 PRO A O 1
ATOM 2567 N N . LEU A 1 329 ? -41.556 -36.804 -5.952 1.00 74.44 329 LEU A N 1
ATOM 2568 C CA . LEU A 1 329 ? -42.628 -37.462 -6.694 1.00 74.44 329 LEU A CA 1
ATOM 2569 C C . LEU A 1 329 ? -42.307 -37.670 -8.185 1.00 74.44 329 LEU A C 1
ATOM 2571 O O . LEU A 1 329 ? -43.079 -38.350 -8.856 1.00 74.44 329 LEU A O 1
ATOM 2575 N N . GLN A 1 330 ? -41.197 -37.135 -8.715 1.00 70.31 330 GLN A N 1
ATOM 2576 C CA . GLN A 1 330 ? -40.839 -37.303 -10.136 1.00 70.31 330 GLN A CA 1
ATOM 2577 C C . GLN A 1 330 ? -40.562 -38.763 -10.531 1.00 70.31 330 GLN A C 1
ATOM 2579 O O . GLN A 1 330 ? -40.774 -39.112 -11.689 1.00 70.31 330 GLN A O 1
ATOM 2584 N N . ASP A 1 331 ? -40.163 -39.610 -9.578 1.00 62.12 331 ASP A N 1
ATOM 2585 C CA . ASP A 1 331 ? -39.873 -41.035 -9.801 1.00 62.12 331 ASP A CA 1
ATOM 2586 C C . ASP A 1 331 ? -41.022 -41.973 -9.379 1.00 62.12 331 ASP A C 1
ATOM 2588 O O . ASP A 1 331 ? -40.863 -43.197 -9.370 1.00 62.12 331 ASP A O 1
ATOM 2592 N N . LEU A 1 332 ? -42.187 -41.432 -9.003 1.00 59.84 332 LEU A N 1
ATOM 2593 C CA . LEU A 1 332 ? -43.354 -42.241 -8.651 1.00 59.84 332 LEU A CA 1
ATOM 2594 C C . LEU A 1 332 ? -44.305 -42.338 -9.848 1.00 59.84 332 LEU A C 1
ATOM 2596 O O . LEU A 1 332 ? -45.112 -41.446 -10.100 1.00 59.84 332 LEU A O 1
ATOM 2600 N N . GLU A 1 333 ? -44.229 -43.454 -10.576 1.00 59.06 333 GLU A N 1
ATOM 2601 C CA . GLU A 1 333 ? -45.297 -43.864 -11.492 1.00 59.06 333 GLU A CA 1
ATOM 2602 C C . GLU A 1 333 ? -46.528 -44.294 -10.668 1.00 59.06 333 GLU A C 1
ATOM 2604 O O . GLU A 1 333 ? -46.443 -45.220 -9.855 1.00 59.06 333 GLU A O 1
ATOM 2609 N N . PHE A 1 334 ? -47.656 -43.598 -10.855 1.00 61.28 334 PHE A N 1
ATOM 2610 C CA . PHE A 1 334 ? -48.970 -43.945 -10.290 1.00 61.28 334 PHE A CA 1
ATOM 2611 C C . PHE A 1 334 ? -49.768 -44.853 -11.230 1.00 61.28 334 PHE A C 1
ATOM 2613 O O . PHE A 1 334 ? -49.750 -44.602 -12.457 1.00 61.28 334 PHE A O 1
#

Secondary structure (DSSP, 8-state):
-----S---BTTSHHHHHHHHHHHHHHHH---------HHHHHHH-HHHHHHHHHHHHHH-TTSHHHHHHTT-PPBPSEEESS-HHHHHHHB-SSPP-SSPPTT-EEEEEEE-PPP-----S-S-HHHHHHGGGPEEEEEEEEEEGGGGS-TTT-S-EEEEEEEEEEES--HHHHHHHHHHHHHHTT-SEEEEE-STTHHHHHHHHHHHSTTTEEEE---HHHHHHHHHHHHHHHHTT-EEBPPP-TTSSHHHHHHHHHHHHHHHH-EEEEPSSTT-PEEEEPPTT-B-TTT-PBP-SHHHHHHHGGGGGGGS-----------PPPTTTT---

Foldseek 3Di:
DDDDDDWAAACPDPSNVVQVVQVVVCVVPVDDDDDDDAQVNVCVVPVVSVVVLLLVCLQQNCPQSCSCTHGGSHYDHQKDQLADPVLVVLQADAAAADPAADPPWAKEKQKEDQAACDDDDPDDDPLVVVVSQWDKIKIWMWTWACPCCPVPSHNFTATETRDMDIGTNDDLVVVLVVVVVVCVRNVHQAYEWACEDRRVVSQVSNCVVPPPRYHYDYDDLASVQVLSSLLSRCSSSSRNYYHDQPPPPDPVRNVVVVLQVVFSRQKMWGQDPDPSRGIDIGRDPCDADPVPRDDRGCNNVSSSSCVSVCRPDDDDPPPVDPPPDDDPCPPDDD